Protein AF-A0A970XKD4-F1 (afdb_monomer)

Solvent-accessible surface area (backbone atoms only — not comparable to full-atom values): 13195 Å² total; per-residue (Å²): 104,34,39,46,62,56,49,46,56,51,36,74,65,27,40,67,89,55,36,53,95,79,58,52,64,40,76,76,46,68,66,52,78,43,74,58,72,19,36,31,28,33,55,54,63,34,49,61,38,38,51,48,28,57,78,70,57,25,41,31,35,39,22,32,49,43,78,64,60,64,88,78,91,68,91,52,68,88,39,58,48,48,38,13,50,49,55,23,58,80,64,64,28,23,37,32,20,55,34,54,13,34,48,64,23,79,81,22,46,32,33,49,40,37,42,69,69,61,27,46,54,40,93,91,36,56,41,33,28,35,40,88,64,69,39,32,46,48,59,48,48,54,47,44,24,62,72,51,73,36,86,75,44,47,72,42,46,57,55,76,41,75,31,42,32,36,20,43,35,58,30,82,38,26,43,65,68,52,54,49,48,25,54,74,73,63,31,49,30,37,36,25,5,74,61,41,70,68,48,55,50,48,27,54,75,73,56,42,33,36,36,36,42,49,43,64,53,47,47,63,52,46,50,58,52,52,49,51,55,41,49,74,67,67,50,67,59,72,41,67,55,84,63,57,66,73,87,76,83,83,132

Foldseek 3Di:
DFLLLLQVLVCVQQPPVQDDPLFDFFWPDADRRDDFDAEEEFADQFLQQLVVCVVLVGQEYEYQHPLCSDDDPDLDCVDRSSVSVVSNVVSNRTYGYDYSSQQRGFVGQCCQLCVLLQWHADRVASQKTFHPDKDFQQVSQVSLCVSLVFPPKDKAADRRQIFTMEGEGAACQQDPVSLVVCVVVPGQEYEYENHDPVSSVCCNVVRRMYIYTHRCSSRVCNLVSSVVSSVVVVNPHYHYDPPRDDPDDDD

Nearest PDB structures (foldseek):
  3lnl-assembly1_A  TM=9.003E-01  e=5.924E-26  Staphylococcus aureus subsp. aureus N315
  3lnl-assembly1_B  TM=9.033E-01  e=2.220E-24  Staphylococcus aureus subsp. aureus N315
  2gx8-assembly1_B  TM=8.780E-01  e=2.527E-24  Bacillus cereus ATCC 14579
  2fyw-assembly1_A  TM=8.962E-01  e=6.851E-23  Streptococcus pneumoniae TIGR4
  3wse-assembly1_A  TM=8.275E-01  e=6.962E-20  Methanocaldococcus jannaschii DSM 2661

pLDDT: mean 96.55, std 4.02, range [57.94, 98.88]

Mean predicted aligned error: 3.01 Å

Radius of gyration: 18.9 Å; Cα contacts (8 Å, |Δi|>4): 521; chains: 1; bounding box: 46×37×49 Å

Sequence (251 aa):
MKLSDLSKIIEDFAPISLSEDYDNCGFIYGDKNDEYNASLVTLDLTPSVALEAIEKKCNIIIEHHPSIFNSLKKFDLDDPAILAIKICIENNIAVYSAHTNIDKVKNGLNYTFMKKIGANPCENFFNLAVLPQPSNLKDLAGQIKKVLCDDSVFFVGNAKRNISKIYCVNGAGGNEENLRKSIIDGADVFISSEFKHHVLRFAKDSGYAIISTSHFCSESTFSTLLYDILSAGQIPNVLVSKTCVNPITKE

Structure (mmCIF, N/CA/C/O backbone):
data_AF-A0A970XKD4-F1
#
_entry.id   AF-A0A970XKD4-F1
#
loop_
_atom_site.group_PDB
_atom_site.id
_atom_site.type_symbol
_atom_site.label_atom_id
_atom_site.label_alt_id
_atom_site.label_comp_id
_atom_site.label_asym_id
_atom_site.label_entity_id
_atom_site.label_seq_id
_atom_site.pdbx_PDB_ins_code
_atom_site.Cartn_x
_atom_site.Cartn_y
_atom_site.Cartn_z
_atom_site.occupancy
_atom_site.B_iso_or_equiv
_atom_site.auth_seq_id
_atom_site.auth_comp_id
_atom_site.auth_asym_id
_atom_site.auth_atom_id
_atom_site.pdbx_PDB_model_num
ATOM 1 N N . MET A 1 1 ? -20.814 11.557 14.039 1.00 95.12 1 MET A N 1
ATOM 2 C CA . MET A 1 1 ? -20.921 10.583 12.928 1.00 95.12 1 MET A CA 1
ATOM 3 C C . MET A 1 1 ? -20.539 9.214 13.461 1.00 95.12 1 MET A C 1
ATOM 5 O O . MET A 1 1 ? -19.830 9.161 14.462 1.00 95.12 1 MET A O 1
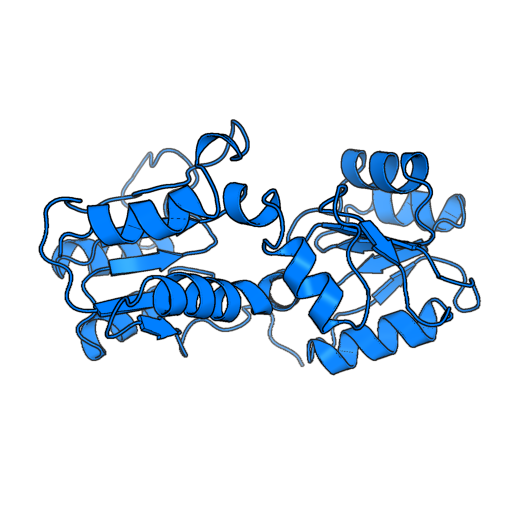ATOM 9 N N . LYS A 1 2 ? -21.016 8.138 12.844 1.00 98.06 2 LYS A N 1
ATOM 10 C CA . LYS A 1 2 ? -20.669 6.762 13.219 1.00 98.06 2 LYS A CA 1
ATOM 11 C C . LYS A 1 2 ? -19.387 6.307 12.528 1.00 98.06 2 LYS A C 1
ATOM 13 O O . LYS A 1 2 ? -19.031 6.852 11.483 1.00 98.06 2 LYS A O 1
ATOM 18 N N . LEU A 1 3 ? -18.740 5.265 13.047 1.00 98.50 3 LEU A N 1
ATOM 19 C CA . LEU A 1 3 ? -17.621 4.616 12.351 1.00 98.50 3 LEU A CA 1
ATOM 20 C C . LEU A 1 3 ? -18.024 4.113 10.950 1.00 98.50 3 LEU A C 1
ATOM 22 O O . LEU A 1 3 ? -17.233 4.210 10.016 1.00 98.50 3 LEU A O 1
ATOM 26 N N . SER A 1 4 ? -19.269 3.660 10.767 1.00 97.88 4 SER A N 1
ATOM 27 C CA . SER A 1 4 ? -19.806 3.273 9.453 1.00 97.88 4 SER A CA 1
ATOM 28 C C . SER A 1 4 ? -19.871 4.418 8.439 1.00 97.88 4 SER A C 1
ATOM 30 O O . SER A 1 4 ? -19.808 4.176 7.239 1.00 97.88 4 SER A O 1
ATOM 32 N N . ASP A 1 5 ? -20.025 5.663 8.897 1.00 97.81 5 ASP A N 1
ATOM 33 C CA . ASP A 1 5 ? -20.041 6.821 7.996 1.00 97.81 5 ASP A CA 1
ATOM 34 C C . ASP A 1 5 ? -18.627 7.092 7.454 1.00 97.81 5 ASP A C 1
ATOM 36 O O . ASP A 1 5 ? -18.467 7.471 6.296 1.00 97.81 5 ASP A O 1
ATOM 40 N N . LEU A 1 6 ? -17.599 6.846 8.278 1.00 97.88 6 LEU A N 1
ATOM 41 C CA . LEU A 1 6 ? -16.196 6.915 7.873 1.00 97.88 6 LEU A CA 1
ATOM 42 C C . LEU A 1 6 ? -15.849 5.788 6.898 1.00 97.88 6 LEU A C 1
ATOM 44 O O . LEU A 1 6 ? -15.265 6.063 5.851 1.00 97.88 6 LEU A O 1
ATOM 48 N N . SER A 1 7 ? -16.213 4.537 7.211 1.00 97.88 7 SER A N 1
ATOM 49 C CA . SER A 1 7 ? -15.885 3.404 6.333 1.00 97.88 7 SER A CA 1
ATOM 50 C C . SER A 1 7 ? -16.534 3.562 4.965 1.00 97.88 7 SER A C 1
ATOM 52 O O . SER A 1 7 ? -15.884 3.329 3.954 1.00 97.88 7 SER A O 1
ATOM 54 N N . LYS A 1 8 ? -17.762 4.091 4.914 1.00 98.19 8 LYS A N 1
ATOM 55 C CA . LYS A 1 8 ? -18.450 4.382 3.659 1.00 98.19 8 LYS A CA 1
ATOM 56 C C . LYS A 1 8 ? -17.657 5.315 2.741 1.00 98.19 8 LYS A C 1
ATOM 58 O O . LYS A 1 8 ? -17.639 5.079 1.544 1.00 98.19 8 LYS A O 1
ATOM 63 N N . ILE A 1 9 ? -16.971 6.331 3.265 1.00 98.31 9 ILE A N 1
ATOM 64 C CA . ILE A 1 9 ? -16.132 7.221 2.439 1.00 98.31 9 ILE A CA 1
ATOM 65 C C . ILE A 1 9 ? -14.965 6.447 1.815 1.00 98.31 9 ILE A C 1
ATOM 67 O O . ILE A 1 9 ? -14.629 6.663 0.651 1.00 98.31 9 ILE A O 1
ATOM 71 N N . ILE A 1 10 ? -14.365 5.528 2.576 1.00 98.38 10 ILE A N 1
ATOM 72 C CA . ILE A 1 10 ? -13.302 4.652 2.073 1.00 98.38 10 ILE A CA 1
ATOM 73 C C . ILE A 1 10 ? -13.869 3.701 1.015 1.00 98.38 10 ILE A C 1
ATOM 75 O O . ILE A 1 10 ? -13.265 3.548 -0.037 1.00 98.38 10 ILE A O 1
ATOM 79 N N . GLU A 1 11 ? -15.028 3.096 1.266 1.00 98.31 11 GLU A N 1
ATOM 80 C CA . GLU A 1 11 ? -15.682 2.129 0.377 1.00 98.31 11 GLU A CA 1
ATOM 81 C C . GLU A 1 11 ? -16.251 2.778 -0.899 1.00 98.31 11 GLU A C 1
ATOM 83 O O . GLU A 1 11 ? -16.241 2.153 -1.956 1.00 98.31 11 GLU A O 1
ATOM 88 N N . ASP A 1 12 ? -16.688 4.040 -0.840 1.00 98.06 12 ASP A N 1
ATOM 89 C CA . ASP A 1 12 ? -17.104 4.825 -2.009 1.00 98.06 12 ASP A CA 1
ATOM 90 C C . ASP A 1 12 ? -15.899 5.113 -2.927 1.00 98.06 12 ASP A C 1
ATOM 92 O O . ASP A 1 12 ? -16.038 5.155 -4.152 1.00 98.06 12 ASP A O 1
ATOM 96 N N . PHE A 1 13 ? -14.704 5.285 -2.345 1.00 97.50 13 PHE A N 1
ATOM 97 C CA . PHE A 1 13 ? -13.458 5.431 -3.096 1.00 97.50 13 PHE A CA 1
ATOM 98 C C . PHE A 1 13 ? -12.902 4.087 -3.581 1.00 97.50 13 PHE A C 1
ATOM 100 O O . PHE A 1 13 ? -12.541 3.979 -4.747 1.00 97.50 13 PHE A O 1
ATOM 107 N N . ALA A 1 14 ? -12.833 3.080 -2.707 1.00 97.19 14 ALA A N 1
ATOM 108 C CA . ALA A 1 14 ? -12.275 1.746 -2.927 1.00 97.19 14 ALA A CA 1
ATOM 109 C C . ALA A 1 14 ? -13.268 0.661 -2.459 1.00 97.19 14 ALA A C 1
ATOM 111 O O . ALA A 1 14 ? -13.142 0.144 -1.342 1.00 97.19 14 ALA A O 1
ATOM 112 N N . PRO A 1 15 ? -14.248 0.282 -3.301 1.00 97.56 15 PRO A N 1
ATOM 113 C CA . PRO A 1 15 ? -15.259 -0.705 -2.934 1.00 97.56 15 PRO A CA 1
ATOM 114 C C . PRO A 1 15 ? -14.654 -2.039 -2.494 1.00 97.56 15 PRO A C 1
ATOM 116 O O . PRO A 1 15 ? -13.747 -2.552 -3.147 1.00 97.56 15 PRO A O 1
ATOM 119 N N . ILE A 1 16 ? -15.214 -2.653 -1.445 1.00 97.19 16 ILE A N 1
ATOM 120 C CA . ILE A 1 16 ? -14.777 -3.974 -0.945 1.00 97.19 16 ILE A CA 1
ATOM 121 C C . ILE A 1 16 ? -14.877 -5.051 -2.037 1.00 97.19 16 ILE A C 1
ATOM 123 O O . ILE A 1 16 ? -14.089 -5.985 -2.068 1.00 97.19 16 ILE A O 1
ATOM 127 N N . SER A 1 17 ? -15.791 -4.902 -3.001 1.00 96.69 17 SER A N 1
ATOM 128 C CA . SER A 1 17 ? -15.906 -5.824 -4.140 1.00 96.69 17 SER A CA 1
ATOM 129 C C . SER A 1 17 ? -14.686 -5.836 -5.071 1.00 96.69 17 SER A C 1
ATOM 131 O O . SER A 1 17 ? -14.648 -6.645 -5.992 1.00 96.69 17 SER A O 1
ATOM 133 N N . LEU A 1 18 ? -13.738 -4.907 -4.904 1.00 95.81 18 LEU A N 1
ATOM 134 C CA . LEU A 1 18 ? -12.468 -4.906 -5.633 1.00 95.81 18 LEU A CA 1
ATOM 135 C C . LEU A 1 18 ? -11.392 -5.757 -4.952 1.00 95.81 18 LEU A C 1
ATOM 137 O O . LEU A 1 18 ? -10.381 -6.043 -5.595 1.00 95.81 18 LEU A O 1
ATOM 141 N N . SER A 1 19 ? -11.581 -6.150 -3.691 1.00 95.44 19 SER A N 1
ATOM 142 C CA . SER A 1 19 ? -10.628 -6.987 -2.964 1.00 95.44 19 SER A CA 1
ATOM 143 C C . SER A 1 19 ? -10.407 -8.333 -3.660 1.00 95.44 19 SER A C 1
ATOM 145 O O . SER A 1 19 ? -11.275 -8.833 -4.374 1.00 95.44 19 SER A O 1
ATOM 147 N N . GLU A 1 20 ? -9.226 -8.921 -3.483 1.00 93.38 20 GLU A N 1
ATOM 148 C CA . GLU A 1 20 ? -8.976 -10.313 -3.871 1.00 93.38 20 GLU A CA 1
ATOM 149 C C . GLU A 1 20 ? -9.816 -11.286 -3.032 1.00 93.38 20 GLU A C 1
ATOM 151 O O . GLU A 1 20 ? -10.082 -11.038 -1.859 1.00 93.38 20 GLU A O 1
ATOM 156 N N . ASP A 1 21 ? -10.169 -12.437 -3.608 1.00 92.06 21 ASP A N 1
ATOM 157 C CA . ASP A 1 21 ? -11.018 -13.446 -2.950 1.00 92.06 21 ASP A CA 1
ATOM 158 C C . ASP A 1 21 ? -10.415 -14.013 -1.651 1.00 92.06 21 ASP A C 1
ATOM 160 O O . ASP A 1 21 ? -11.132 -14.540 -0.802 1.00 92.06 21 ASP A O 1
ATOM 164 N N . TYR A 1 22 ? -9.088 -13.951 -1.511 1.00 91.00 22 TYR A N 1
ATOM 165 C CA . TYR A 1 22 ? -8.372 -14.415 -0.322 1.00 91.00 22 TYR A CA 1
ATOM 166 C C . TYR A 1 22 ? -8.244 -13.342 0.766 1.00 91.00 22 TYR A C 1
ATOM 168 O O . TYR A 1 22 ? -7.718 -13.635 1.838 1.00 91.00 22 TYR A O 1
ATOM 176 N N . ASP A 1 23 ? -8.616 -12.101 0.463 1.00 93.75 23 ASP A N 1
ATOM 177 C CA . ASP A 1 23 ? -8.314 -10.943 1.291 1.00 93.75 23 ASP A CA 1
ATOM 178 C C . ASP A 1 23 ? -9.365 -10.713 2.389 1.00 93.75 23 ASP A C 1
ATOM 180 O O . ASP A 1 23 ? -10.485 -11.219 2.323 1.00 93.75 23 ASP A O 1
ATOM 184 N N . ASN A 1 24 ? -9.011 -9.912 3.396 1.00 96.00 24 ASN A N 1
ATOM 185 C CA . ASN A 1 24 ? -9.883 -9.559 4.513 1.00 96.00 24 ASN A CA 1
ATOM 186 C C . ASN A 1 24 ? -9.999 -8.034 4.673 1.00 96.00 24 ASN A C 1
ATOM 188 O O . ASN A 1 24 ? -9.513 -7.458 5.641 1.00 96.00 24 ASN A O 1
ATOM 192 N N . CYS A 1 25 ? -10.618 -7.372 3.693 1.00 97.38 25 CYS A N 1
ATOM 193 C CA . CYS A 1 25 ? -10.884 -5.929 3.721 1.00 97.38 25 CYS A CA 1
ATOM 194 C C . CYS A 1 25 ? -12.169 -5.580 4.491 1.00 97.38 25 CYS A C 1
ATOM 196 O O . CYS A 1 25 ? -13.101 -6.379 4.578 1.00 97.38 25 CYS A O 1
ATOM 198 N N . GLY A 1 26 ? -12.267 -4.332 4.955 1.00 98.06 26 GLY A N 1
ATOM 199 C CA . GLY A 1 26 ? -13.424 -3.822 5.690 1.00 98.06 26 GLY A CA 1
ATOM 200 C C . GLY A 1 26 ? -13.182 -3.758 7.199 1.00 98.06 26 GLY A C 1
ATOM 201 O O . GLY A 1 26 ? -12.044 -3.714 7.659 1.00 98.06 26 GLY A O 1
ATOM 202 N N . PHE A 1 27 ? -14.253 -3.748 7.996 1.00 97.94 27 PHE A N 1
ATOM 203 C CA . PHE A 1 27 ? -14.125 -3.847 9.454 1.00 97.94 27 PHE A CA 1
ATOM 204 C C . PHE A 1 27 ? -13.587 -5.222 9.857 1.00 97.94 27 PHE A C 1
ATOM 206 O O . PHE A 1 27 ? -14.263 -6.231 9.659 1.00 97.94 27 PHE A O 1
ATOM 213 N N . ILE A 1 28 ? -12.414 -5.240 10.487 1.00 97.88 28 ILE A N 1
ATOM 214 C CA . ILE A 1 28 ? -11.815 -6.452 11.055 1.00 97.88 28 ILE A CA 1
ATOM 215 C C . ILE A 1 28 ? -12.467 -6.762 12.408 1.00 97.88 28 ILE A C 1
ATOM 217 O O . ILE A 1 28 ? -12.861 -7.898 12.671 1.00 97.88 28 ILE A O 1
ATOM 221 N N . TYR A 1 29 ? -12.617 -5.743 13.260 1.00 97.38 29 TYR A N 1
ATOM 222 C CA . TYR A 1 29 ? -13.351 -5.808 14.528 1.00 97.38 29 TYR A CA 1
ATOM 223 C C . TYR A 1 29 ? -13.735 -4.408 15.039 1.00 97.38 29 TYR A C 1
ATOM 225 O O . TYR A 1 29 ? -13.206 -3.391 14.589 1.00 97.38 29 TYR A O 1
ATOM 233 N N . GLY A 1 30 ? -14.654 -4.368 16.010 1.00 96.75 30 GLY A N 1
ATOM 234 C CA . GLY A 1 30 ? -15.258 -3.149 16.568 1.00 96.75 30 GLY A CA 1
ATOM 235 C C . GLY A 1 30 ? -16.739 -3.009 16.197 1.00 96.75 30 GLY A C 1
ATOM 236 O O . GLY A 1 30 ? -17.235 -3.732 15.330 1.00 96.75 30 GLY A O 1
ATOM 237 N N . ASP A 1 31 ? -17.463 -2.097 16.852 1.00 96.81 31 ASP A N 1
ATOM 238 C CA . ASP A 1 31 ? -18.856 -1.804 16.497 1.00 96.81 31 ASP A CA 1
ATOM 239 C C . ASP A 1 31 ? -18.918 -0.620 15.528 1.00 96.81 31 ASP A C 1
ATOM 241 O O . ASP A 1 31 ? -18.647 0.529 15.867 1.00 96.81 31 ASP A O 1
ATOM 245 N N . LYS A 1 32 ? -19.342 -0.889 14.292 1.00 97.06 32 LYS A N 1
ATOM 246 C CA . LYS A 1 32 ? -19.532 0.138 13.256 1.00 97.06 32 LYS A CA 1
ATOM 247 C C . LYS A 1 32 ? -20.522 1.245 13.653 1.00 97.06 32 LYS A C 1
ATOM 249 O O . LYS A 1 32 ? -20.556 2.288 13.000 1.00 97.06 32 LYS A O 1
ATOM 254 N N . ASN A 1 33 ? -21.363 1.012 14.663 1.00 98.00 33 ASN A N 1
ATOM 255 C CA . ASN A 1 33 ? -22.318 1.991 15.172 1.00 98.00 33 ASN A CA 1
ATOM 256 C C . ASN A 1 33 ? -21.739 2.951 16.209 1.00 98.00 33 ASN A C 1
ATOM 258 O O . ASN A 1 33 ? -22.433 3.921 16.527 1.00 98.00 33 ASN A O 1
ATOM 262 N N . ASP A 1 34 ? -20.527 2.701 16.706 1.00 98.12 34 ASP A N 1
ATOM 263 C CA . ASP A 1 34 ? -19.879 3.570 17.681 1.00 98.12 34 ASP A CA 1
ATOM 264 C C . ASP A 1 34 ? -19.685 4.983 17.123 1.00 98.12 34 ASP A C 1
ATOM 266 O O . ASP A 1 34 ? -19.515 5.201 15.914 1.00 98.12 34 ASP A O 1
ATOM 270 N N . GLU A 1 35 ? -19.722 5.968 18.019 1.00 98.38 35 GLU A N 1
ATOM 271 C CA . GLU A 1 35 ? -19.459 7.358 17.665 1.00 98.38 35 GLU A CA 1
ATOM 272 C C . GLU A 1 35 ? -17.983 7.542 17.313 1.00 98.38 35 GLU A C 1
ATOM 274 O O . GLU A 1 35 ? -17.091 7.238 18.100 1.00 98.38 35 GLU A O 1
ATOM 279 N N . TYR A 1 36 ? -17.709 8.073 16.125 1.00 98.44 36 TYR A N 1
ATOM 280 C CA . TYR A 1 36 ? -16.356 8.427 15.712 1.00 98.44 36 TYR A CA 1
ATOM 281 C C . TYR A 1 36 ? -15.807 9.598 16.542 1.00 98.44 36 TYR A C 1
ATOM 283 O O . TYR A 1 36 ? -16.484 10.617 16.694 1.00 98.44 36 TYR A O 1
ATOM 291 N N . ASN A 1 37 ? -14.551 9.489 16.986 1.00 96.94 37 ASN A N 1
ATOM 292 C CA . ASN A 1 37 ? -13.805 10.564 17.645 1.00 96.94 37 ASN A CA 1
ATOM 293 C C . ASN A 1 37 ? -12.554 10.974 16.847 1.00 96.94 37 ASN A C 1
ATOM 295 O O . ASN A 1 37 ? -12.386 12.144 16.489 1.00 96.94 37 ASN A O 1
ATOM 299 N N . ALA A 1 38 ? -11.668 10.011 16.584 1.00 98.50 38 ALA A N 1
ATOM 300 C CA . ALA A 1 38 ? -10.419 10.216 15.855 1.00 98.50 38 ALA A CA 1
ATOM 301 C C . ALA A 1 38 ? -9.925 8.896 15.246 1.00 98.50 38 ALA A C 1
ATOM 303 O O . ALA A 1 38 ? -10.132 7.825 15.823 1.00 98.50 38 ALA A O 1
ATOM 304 N N . SER A 1 39 ? -9.236 8.984 14.107 1.00 98.69 39 SER A N 1
ATOM 305 C CA . SER A 1 39 ? -8.660 7.836 13.397 1.00 98.69 39 SER A CA 1
ATOM 306 C C . SER A 1 39 ? -7.138 7.888 13.390 1.00 98.69 39 SER A C 1
ATOM 308 O O . SER A 1 39 ? -6.550 8.970 13.341 1.00 98.69 39 SER A O 1
ATOM 310 N N . LEU A 1 40 ? -6.503 6.717 13.414 1.00 98.81 40 LEU A N 1
ATOM 311 C CA . LEU A 1 40 ? -5.073 6.565 13.154 1.00 98.81 40 LEU A CA 1
ATOM 312 C C . LEU A 1 40 ? -4.869 5.705 11.902 1.00 98.81 40 LEU A C 1
ATOM 314 O O . LEU A 1 40 ? -5.275 4.549 11.871 1.00 98.81 40 LEU A O 1
ATOM 318 N N . VAL A 1 41 ? -4.238 6.266 10.876 1.00 98.69 41 VAL A N 1
ATOM 319 C CA . VAL A 1 41 ? -3.911 5.583 9.619 1.00 98.69 41 VAL A CA 1
ATOM 320 C C . VAL A 1 41 ? -2.512 4.974 9.709 1.00 98.69 41 VAL A C 1
ATOM 322 O O . VAL A 1 41 ? -1.566 5.655 10.119 1.00 98.69 41 VAL A O 1
ATOM 325 N N . THR A 1 42 ? -2.366 3.711 9.313 1.00 98.50 42 THR A N 1
ATOM 326 C CA . THR A 1 42 ? -1.111 2.946 9.393 1.00 98.50 42 THR A CA 1
ATOM 327 C C . THR A 1 42 ? -0.985 1.947 8.239 1.00 98.50 42 THR A C 1
ATOM 329 O O . THR A 1 42 ? -1.993 1.563 7.660 1.00 98.50 42 THR A O 1
ATOM 332 N N . LEU A 1 43 ? 0.230 1.493 7.915 1.00 98.12 43 LEU A N 1
ATOM 333 C CA . LEU A 1 43 ? 0.392 0.307 7.061 1.00 98.12 43 LEU A CA 1
ATOM 334 C C . LEU A 1 43 ? 0.088 -0.951 7.877 1.00 98.12 43 LEU A C 1
ATOM 336 O O . LEU A 1 43 ? -0.863 -1.669 7.582 1.00 98.12 43 LEU A O 1
ATOM 340 N N . ASP A 1 44 ? 0.845 -1.131 8.958 1.00 97.88 44 ASP A N 1
ATOM 341 C CA . ASP A 1 44 ? 0.773 -2.286 9.847 1.00 97.88 44 ASP A CA 1
ATOM 342 C C . ASP A 1 44 ? 0.210 -1.902 11.217 1.00 97.88 44 ASP A C 1
ATOM 344 O O . ASP A 1 44 ? 0.603 -0.882 11.800 1.00 97.88 44 ASP A O 1
ATOM 348 N N . LEU A 1 45 ? -0.649 -2.750 11.782 1.00 98.31 45 LEU A N 1
ATOM 349 C CA . LEU A 1 45 ? -1.008 -2.689 13.195 1.00 98.31 45 LEU A CA 1
ATOM 350 C C . LEU A 1 45 ? 0.012 -3.461 14.038 1.00 98.31 45 LEU A C 1
ATOM 352 O O . LEU A 1 45 ? 0.071 -4.688 14.032 1.00 98.31 45 LEU A O 1
ATOM 356 N N . THR A 1 46 ? 0.796 -2.722 14.818 1.00 98.31 46 THR A N 1
ATOM 357 C CA . THR A 1 46 ? 1.749 -3.266 15.794 1.00 98.31 46 THR A CA 1
ATOM 358 C C . THR A 1 46 ? 1.366 -2.833 17.213 1.00 98.31 46 THR A C 1
ATOM 360 O O . THR A 1 46 ? 0.582 -1.891 17.374 1.00 98.31 46 THR A O 1
ATOM 363 N N . PRO A 1 47 ? 1.938 -3.438 18.275 1.00 98.50 47 PRO A N 1
ATOM 364 C CA . PRO A 1 47 ? 1.690 -2.982 19.642 1.00 98.50 47 PRO A CA 1
ATOM 365 C C . PRO A 1 47 ? 2.011 -1.496 19.849 1.00 98.50 47 PRO A C 1
ATOM 367 O O . PRO A 1 47 ? 1.277 -0.797 20.541 1.00 98.50 47 PRO A O 1
ATOM 370 N N . SER A 1 48 ? 3.068 -0.981 19.213 1.00 98.62 48 SER A N 1
ATOM 371 C CA . SER A 1 48 ? 3.423 0.441 19.283 1.00 98.62 48 SER A CA 1
ATOM 372 C C . SER A 1 48 ? 2.379 1.337 18.614 1.00 98.62 48 SER A C 1
ATOM 374 O O . SER A 1 48 ? 2.045 2.379 19.172 1.00 98.62 48 SER A O 1
ATOM 376 N N . VAL A 1 49 ? 1.810 0.904 17.485 1.00 98.75 49 VAL A N 1
ATOM 377 C CA . VAL A 1 49 ? 0.727 1.625 16.793 1.00 98.75 49 VAL A CA 1
ATOM 378 C C . VAL A 1 49 ? -0.559 1.613 17.622 1.00 98.75 49 VAL A C 1
ATOM 380 O O . VAL A 1 49 ? -1.223 2.641 17.748 1.00 98.75 49 VAL A O 1
ATOM 383 N N . ALA A 1 50 ? -0.888 0.484 18.254 1.00 98.81 50 ALA A N 1
ATOM 384 C CA . ALA A 1 50 ? -2.037 0.389 19.151 1.00 98.81 50 ALA A CA 1
ATOM 385 C C . ALA A 1 50 ? -1.892 1.331 20.365 1.00 98.81 50 ALA A C 1
ATOM 387 O O . ALA A 1 50 ? -2.832 2.042 20.721 1.00 98.81 50 ALA A O 1
ATOM 388 N N . LEU A 1 51 ? -0.699 1.397 20.968 1.00 98.81 51 LEU A N 1
ATOM 389 C CA . LEU A 1 51 ? -0.397 2.333 22.058 1.00 98.81 51 LEU A CA 1
ATOM 390 C C . LEU A 1 51 ? -0.434 3.800 21.598 1.00 98.81 51 LEU A C 1
ATOM 392 O O . LEU A 1 51 ? -0.943 4.653 22.325 1.00 98.81 51 LEU A O 1
ATOM 396 N N . GLU A 1 52 ? 0.051 4.096 20.390 1.00 98.81 52 GLU A N 1
ATOM 397 C CA . GLU A 1 52 ? -0.050 5.428 19.784 1.00 98.81 52 GLU A CA 1
ATOM 398 C C . GLU A 1 52 ? -1.517 5.851 19.618 1.00 98.81 52 GLU A C 1
ATOM 400 O O . GLU A 1 52 ? -1.873 6.977 19.969 1.00 98.81 52 GLU A O 1
ATOM 405 N N . ALA A 1 53 ? -2.392 4.953 19.156 1.00 98.81 53 ALA A N 1
ATOM 406 C CA . ALA A 1 53 ? -3.820 5.236 19.020 1.00 98.81 53 ALA A CA 1
ATOM 407 C C . ALA A 1 53 ? -4.465 5.604 20.368 1.00 98.81 53 ALA A C 1
ATOM 409 O O . ALA A 1 53 ? -5.220 6.576 20.436 1.00 98.81 53 ALA A O 1
ATOM 410 N N . ILE A 1 54 ? -4.107 4.905 21.453 1.00 98.75 54 ILE A N 1
ATOM 411 C CA . ILE A 1 54 ? -4.560 5.233 22.816 1.00 98.75 54 ILE A CA 1
ATOM 412 C C . ILE A 1 54 ? -4.071 6.625 23.228 1.00 98.75 54 ILE A C 1
ATOM 414 O O . ILE A 1 54 ? -4.869 7.456 23.668 1.00 98.75 54 ILE A O 1
ATOM 418 N N . GLU A 1 55 ? -2.775 6.909 23.060 1.00 98.69 55 GLU A N 1
ATOM 419 C CA . GLU A 1 55 ? -2.180 8.206 23.411 1.00 98.69 55 GLU A CA 1
ATOM 420 C C . GLU A 1 55 ? -2.880 9.362 22.679 1.00 98.69 55 GLU A C 1
ATOM 422 O O . GLU A 1 55 ? -3.147 10.420 23.257 1.00 98.69 55 GLU A O 1
ATOM 427 N N . LYS A 1 56 ? -3.216 9.148 21.403 1.00 98.50 56 LYS A N 1
ATOM 428 C CA . LYS A 1 56 ? -3.901 10.128 20.554 1.00 98.50 56 LYS A CA 1
ATOM 429 C C . LYS A 1 56 ? -5.422 10.121 20.687 1.00 98.50 56 LYS A C 1
ATOM 431 O O . LYS A 1 56 ? -6.074 10.952 20.057 1.00 98.50 56 LYS A O 1
ATOM 436 N N . LYS A 1 57 ? -5.982 9.261 21.543 1.00 98.31 57 LYS A N 1
ATOM 437 C CA . LYS A 1 57 ? -7.429 9.106 21.764 1.00 98.31 57 LYS A CA 1
ATOM 438 C C . LYS A 1 57 ? -8.191 8.732 20.485 1.00 98.31 57 LYS A C 1
ATOM 440 O O . LYS A 1 57 ? -9.349 9.116 20.316 1.00 98.31 57 LYS A O 1
ATOM 445 N N . CYS A 1 58 ? -7.545 8.001 19.582 1.00 98.69 58 CYS A N 1
ATOM 446 C CA . CYS A 1 58 ? -8.192 7.415 18.416 1.00 98.69 58 CYS A CA 1
ATOM 447 C C . CYS A 1 58 ? -9.072 6.248 18.855 1.00 98.69 58 CYS A C 1
ATOM 449 O O . CYS A 1 58 ? -8.666 5.441 19.686 1.00 98.69 58 CYS A O 1
ATOM 451 N N . ASN A 1 59 ? -10.264 6.149 18.276 1.00 98.56 59 ASN A N 1
ATOM 452 C CA . ASN A 1 59 ? -11.178 5.030 18.506 1.00 98.56 59 ASN A CA 1
ATOM 453 C C . ASN A 1 59 ? -11.369 4.154 17.261 1.00 98.56 59 ASN A C 1
ATOM 455 O O . ASN A 1 59 ? -12.165 3.220 17.272 1.00 98.56 59 ASN A O 1
ATOM 459 N N . ILE A 1 60 ? -10.610 4.430 16.2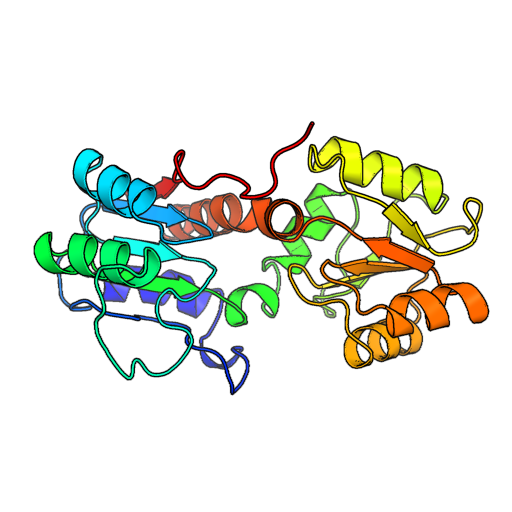00 1.00 98.88 60 ILE A N 1
ATOM 460 C CA . ILE A 1 60 ? -10.471 3.547 15.048 1.00 98.88 60 ILE A CA 1
ATOM 461 C C . ILE A 1 60 ? -9.042 3.616 14.495 1.00 98.88 60 ILE A C 1
ATOM 463 O O . ILE A 1 60 ? -8.445 4.693 14.421 1.00 98.88 60 ILE A O 1
ATOM 467 N N . ILE A 1 61 ? -8.499 2.469 14.099 1.00 98.88 61 ILE A N 1
ATOM 468 C CA . ILE A 1 61 ? -7.279 2.360 13.296 1.00 98.88 61 ILE A CA 1
ATOM 469 C C . ILE A 1 61 ? -7.672 1.916 11.887 1.00 98.88 61 ILE A C 1
ATOM 471 O O . ILE A 1 61 ? -8.523 1.042 11.718 1.00 98.88 61 ILE A O 1
ATOM 475 N N . ILE A 1 62 ? -7.062 2.543 10.884 1.00 98.81 62 ILE A N 1
ATOM 476 C CA . ILE A 1 62 ? -7.239 2.220 9.469 1.00 98.81 62 ILE A CA 1
ATOM 477 C C . ILE A 1 62 ? -5.901 1.686 8.967 1.00 98.81 62 ILE A C 1
ATOM 479 O O . ILE A 1 62 ? -4.946 2.453 8.823 1.00 98.81 62 ILE A O 1
ATOM 483 N N . GLU A 1 63 ? -5.828 0.377 8.760 1.00 98.62 63 GLU A N 1
ATOM 484 C CA . GLU A 1 63 ? -4.614 -0.332 8.354 1.00 98.62 63 GLU A CA 1
ATOM 485 C C . GLU A 1 63 ? -4.629 -0.686 6.864 1.00 98.62 63 GLU A C 1
ATOM 487 O O . GLU A 1 63 ? -5.696 -0.873 6.271 1.00 98.62 63 GLU A O 1
ATOM 492 N N . HIS A 1 64 ? -3.446 -0.788 6.259 1.00 98.50 64 HIS A N 1
ATOM 493 C CA . HIS A 1 64 ? -3.318 -1.358 4.921 1.00 98.50 64 HIS A CA 1
ATOM 494 C C . HIS A 1 64 ? -3.305 -2.881 4.992 1.00 98.50 64 HIS A C 1
ATOM 496 O O . HIS A 1 64 ? -4.074 -3.529 4.296 1.00 98.50 64 HIS A O 1
ATOM 502 N N . HIS A 1 65 ? -2.492 -3.450 5.882 1.00 97.69 65 HIS A N 1
ATOM 503 C CA . HIS A 1 65 ? -2.355 -4.893 6.041 1.00 97.69 65 HIS A CA 1
ATOM 504 C C . HIS A 1 65 ? -3.339 -5.420 7.087 1.00 97.69 65 HIS A C 1
ATOM 506 O O . HIS A 1 65 ? -3.255 -4.997 8.241 1.00 97.69 65 HIS A O 1
ATOM 512 N N . PRO A 1 66 ? -4.249 -6.350 6.735 1.00 97.38 66 PRO A N 1
ATOM 513 C CA . PRO A 1 66 ? -5.192 -6.910 7.694 1.00 97.38 66 PRO A CA 1
ATOM 514 C C . PRO A 1 66 ? -4.472 -7.606 8.860 1.00 97.38 66 PRO A C 1
ATOM 516 O O . PRO A 1 66 ? -3.835 -8.648 8.694 1.00 97.38 66 PRO A O 1
ATOM 519 N N . SER A 1 67 ? -4.638 -7.070 10.066 1.00 95.88 67 SER A N 1
ATOM 520 C CA . SER A 1 67 ? -4.144 -7.620 11.336 1.00 95.88 67 SER A CA 1
ATOM 521 C C . SER A 1 67 ? -4.686 -9.022 11.624 1.00 95.88 67 SER A C 1
ATOM 523 O O . SER A 1 67 ? -4.021 -9.841 12.259 1.00 95.88 67 SER A O 1
ATOM 525 N N . ILE A 1 68 ? -5.875 -9.331 11.101 1.00 96.19 68 ILE A N 1
ATOM 526 C CA . ILE A 1 68 ? -6.408 -10.689 10.996 1.00 96.19 68 ILE A CA 1
ATOM 527 C C . ILE A 1 68 ? -6.493 -11.048 9.512 1.00 96.19 68 ILE A C 1
ATOM 529 O O . ILE A 1 68 ? -7.536 -10.887 8.891 1.00 96.19 68 ILE A O 1
ATOM 533 N N . PHE A 1 69 ? -5.400 -11.534 8.928 1.00 93.00 69 PHE A N 1
ATOM 534 C CA . PHE A 1 69 ? -5.392 -11.966 7.524 1.00 93.00 69 PHE A CA 1
ATOM 535 C C . PHE A 1 69 ? -5.944 -13.389 7.336 1.00 93.00 69 PHE A C 1
ATOM 537 O O . PHE A 1 69 ? -6.706 -13.663 6.418 1.00 93.00 69 PHE A O 1
ATOM 544 N N . ASN A 1 70 ? -5.595 -14.305 8.245 1.00 91.56 70 ASN A N 1
ATOM 545 C CA . ASN A 1 70 ? -6.076 -15.688 8.251 1.00 91.56 70 ASN A CA 1
ATOM 546 C C . ASN A 1 70 ? -6.943 -15.960 9.483 1.00 91.56 70 ASN A C 1
ATOM 548 O O . ASN A 1 70 ? -6.804 -15.304 10.516 1.00 91.56 70 ASN A O 1
ATOM 552 N N . SER A 1 71 ? -7.784 -16.997 9.420 1.00 92.12 71 SER A N 1
ATOM 553 C CA . SER A 1 71 ? -8.564 -17.437 10.581 1.00 92.12 71 SER A CA 1
ATOM 554 C C . SER A 1 71 ? -7.662 -17.776 11.776 1.00 92.12 71 SER A C 1
ATOM 556 O O . SER A 1 71 ? -6.784 -18.641 11.690 1.00 92.12 71 SER A O 1
ATOM 558 N N . LEU A 1 72 ? -7.922 -17.135 12.916 1.00 91.75 72 LEU A N 1
ATOM 559 C CA . LEU A 1 72 ? -7.188 -17.368 14.157 1.00 91.75 72 LEU A CA 1
ATOM 560 C C . LEU A 1 72 ? -7.577 -18.717 14.769 1.00 91.75 72 LEU A C 1
ATOM 562 O O . LEU A 1 72 ? -8.735 -18.956 15.107 1.00 91.75 72 LEU A O 1
ATOM 566 N N . LYS A 1 73 ? -6.595 -19.604 14.953 1.00 94.44 73 LYS A N 1
ATOM 567 C CA . LYS A 1 73 ? -6.797 -20.885 15.660 1.00 94.44 73 LYS A CA 1
ATOM 568 C C . LYS A 1 73 ? -6.643 -20.752 17.175 1.00 94.44 73 LYS A C 1
ATOM 570 O O . LYS A 1 73 ? -7.188 -21.563 17.919 1.00 94.44 73 LYS A O 1
ATOM 575 N N . LYS A 1 74 ? -5.850 -19.776 17.618 1.00 94.38 74 LYS A N 1
ATOM 576 C CA . LYS A 1 74 ? -5.550 -19.456 19.016 1.0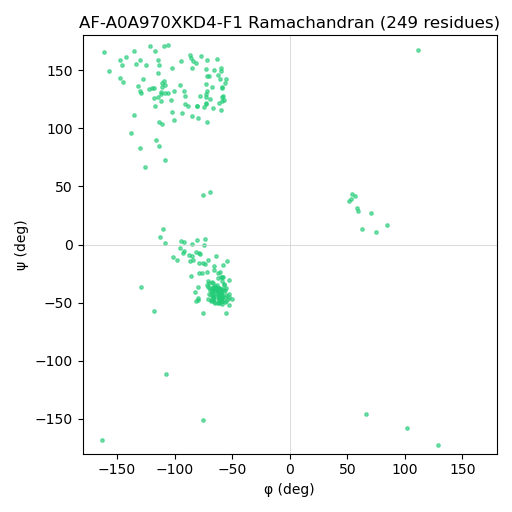0 94.38 74 LYS A CA 1
ATOM 577 C C . LYS A 1 74 ? -5.374 -17.946 19.144 1.00 94.38 74 LYS A C 1
ATOM 579 O O . LYS A 1 74 ? -5.002 -17.296 18.173 1.00 94.38 74 LYS A O 1
ATOM 584 N N . PHE A 1 75 ? -5.612 -17.428 20.343 1.00 94.62 75 PHE A N 1
ATOM 585 C CA . PHE A 1 75 ? -5.351 -16.037 20.700 1.00 94.62 75 PHE A CA 1
ATOM 586 C C . PHE A 1 75 ? -4.136 -15.999 21.639 1.00 94.62 75 PHE A C 1
ATOM 588 O O . PHE A 1 75 ? -4.275 -15.895 22.855 1.00 94.62 75 PHE A O 1
ATOM 595 N N . ASP A 1 76 ? -2.957 -16.242 21.063 1.00 95.56 76 ASP A N 1
ATOM 596 C CA . ASP A 1 76 ? -1.686 -16.365 21.783 1.00 95.56 76 ASP A CA 1
ATOM 597 C C . ASP A 1 76 ? -1.022 -14.991 21.934 1.00 95.56 76 ASP A C 1
ATOM 599 O O . ASP A 1 76 ? -0.728 -14.341 20.937 1.00 95.56 76 ASP A O 1
ATOM 603 N N . LEU A 1 77 ? -0.814 -14.534 23.171 1.00 96.00 77 LEU A N 1
ATOM 604 C CA . LEU A 1 77 ? -0.303 -13.185 23.443 1.00 96.00 77 LEU A CA 1
ATOM 605 C C . LEU A 1 77 ? 1.211 -13.052 23.245 1.00 96.00 77 LEU A C 1
ATOM 607 O O . LEU A 1 77 ? 1.716 -11.930 23.288 1.00 96.00 77 LEU A O 1
ATOM 611 N N . ASP A 1 78 ? 1.914 -14.162 23.006 1.00 96.50 78 ASP A N 1
ATOM 612 C CA . ASP A 1 78 ? 3.316 -14.139 22.583 1.00 96.50 78 ASP A CA 1
ATOM 613 C C . ASP A 1 78 ? 3.460 -13.694 21.111 1.00 96.50 78 ASP A C 1
ATOM 615 O O . ASP A 1 78 ? 4.541 -13.276 20.694 1.00 96.50 78 ASP A O 1
ATOM 619 N N . ASP A 1 79 ? 2.374 -13.732 20.326 1.00 96.06 79 ASP A N 1
ATOM 620 C CA . ASP A 1 79 ? 2.317 -13.167 18.977 1.00 96.06 79 ASP A CA 1
ATOM 621 C C . ASP A 1 79 ? 2.082 -11.638 19.041 1.00 96.06 79 ASP A C 1
ATOM 623 O O . ASP A 1 79 ? 1.039 -11.189 19.538 1.00 96.06 79 ASP A O 1
ATOM 627 N N . PRO A 1 80 ? 3.004 -10.804 18.516 1.00 95.69 80 PRO A N 1
ATOM 628 C CA . PRO A 1 80 ? 2.866 -9.349 18.544 1.00 95.69 80 PRO A CA 1
ATOM 629 C C . PRO A 1 80 ? 1.613 -8.809 17.843 1.00 95.69 80 PRO A C 1
ATOM 631 O O . PRO A 1 80 ? 1.084 -7.782 18.274 1.00 95.69 80 PRO A O 1
ATOM 634 N N . ALA A 1 81 ? 1.126 -9.471 16.788 1.00 94.62 81 ALA A N 1
ATOM 635 C CA . ALA A 1 81 ? -0.091 -9.053 16.096 1.00 94.62 81 ALA A CA 1
ATOM 636 C C . ALA A 1 81 ? -1.317 -9.271 16.992 1.00 94.62 81 ALA A C 1
ATOM 638 O O . ALA A 1 81 ? -2.149 -8.377 17.156 1.00 94.62 81 ALA A O 1
ATOM 639 N N . ILE A 1 82 ? -1.384 -10.421 17.668 1.00 97.12 82 ILE A N 1
ATOM 640 C CA . ILE A 1 82 ? -2.451 -10.724 18.631 1.00 97.12 82 ILE A CA 1
ATOM 641 C C . ILE A 1 82 ? -2.384 -9.789 19.843 1.00 97.12 82 ILE A C 1
ATOM 643 O O . ILE A 1 82 ? -3.420 -9.313 20.313 1.00 97.12 82 ILE A O 1
ATOM 647 N N . LEU A 1 83 ? -1.181 -9.473 20.332 1.00 98.19 83 LEU A N 1
ATOM 648 C CA . LEU A 1 83 ? -0.998 -8.491 21.398 1.00 98.19 83 LEU A CA 1
ATOM 649 C C . LEU A 1 83 ? -1.529 -7.106 20.992 1.00 98.19 83 LEU A C 1
ATOM 651 O O . LEU A 1 83 ? -2.213 -6.464 21.789 1.00 98.19 83 LEU A O 1
ATOM 655 N N . ALA A 1 84 ? -1.268 -6.656 19.761 1.00 98.38 84 ALA A N 1
ATOM 656 C CA . ALA A 1 84 ? -1.808 -5.398 19.245 1.00 98.38 84 ALA A CA 1
ATOM 657 C C . ALA A 1 84 ? -3.346 -5.418 19.191 1.00 98.38 84 ALA A C 1
ATOM 659 O O . ALA A 1 84 ? -3.990 -4.491 19.687 1.00 98.38 84 ALA A O 1
ATOM 660 N N . ILE A 1 85 ? -3.933 -6.512 18.692 1.00 98.19 85 ILE A N 1
ATOM 661 C CA . ILE A 1 85 ? -5.390 -6.709 18.651 1.00 98.19 85 ILE A CA 1
ATOM 662 C C . ILE A 1 85 ? -5.991 -6.640 20.059 1.00 98.19 85 ILE A C 1
ATOM 664 O O . ILE A 1 85 ? -6.976 -5.933 20.280 1.00 98.19 85 ILE A O 1
ATOM 668 N N . LYS A 1 86 ? -5.379 -7.322 21.037 1.00 98.19 86 LYS A N 1
ATOM 669 C CA . LYS A 1 86 ? -5.800 -7.268 22.445 1.00 98.19 86 LYS A CA 1
ATOM 670 C C . LYS A 1 86 ? -5.830 -5.830 22.966 1.00 98.19 86 LYS A C 1
ATOM 672 O O . LYS A 1 86 ? -6.821 -5.436 23.578 1.00 98.19 86 LYS A O 1
ATOM 677 N N . ILE A 1 87 ? -4.761 -5.064 22.729 1.00 98.69 87 ILE A N 1
ATOM 678 C CA . ILE A 1 87 ? -4.656 -3.665 23.167 1.00 98.69 87 ILE A CA 1
ATOM 679 C C . ILE A 1 87 ? -5.802 -2.839 22.572 1.00 98.69 87 ILE A C 1
ATOM 681 O O . ILE A 1 87 ? -6.455 -2.100 23.307 1.00 98.69 87 ILE A O 1
ATOM 685 N N . CYS A 1 88 ? -6.095 -2.991 21.277 1.00 98.69 88 CYS A N 1
ATOM 686 C CA . CYS A 1 88 ? -7.204 -2.288 20.634 1.00 98.69 88 CYS A CA 1
ATOM 687 C C . CYS A 1 88 ? -8.563 -2.652 21.249 1.00 98.69 88 CYS A C 1
ATOM 689 O O . CYS A 1 88 ? -9.326 -1.755 21.608 1.00 98.69 88 CYS A O 1
ATOM 691 N N . ILE A 1 89 ? -8.850 -3.948 21.420 1.00 98.06 89 ILE A N 1
ATOM 692 C CA . ILE A 1 89 ? -10.131 -4.429 21.962 1.00 98.06 89 ILE A CA 1
ATOM 693 C C . ILE A 1 89 ? -10.357 -3.912 23.387 1.00 98.06 89 ILE A C 1
ATOM 695 O O . ILE A 1 89 ? -11.423 -3.378 23.682 1.00 98.06 89 ILE A O 1
ATOM 699 N N . GLU A 1 90 ? -9.358 -4.012 24.268 1.00 98.38 90 GLU A N 1
ATOM 700 C CA . GLU A 1 90 ? -9.480 -3.560 25.664 1.00 98.38 90 GLU A CA 1
ATOM 701 C C . GLU A 1 90 ? -9.655 -2.042 25.808 1.00 98.38 90 GLU A C 1
ATOM 703 O O . GLU A 1 90 ? -10.108 -1.573 26.851 1.00 98.38 90 GLU A O 1
ATOM 708 N N . ASN A 1 91 ? -9.316 -1.277 24.768 1.00 98.50 91 ASN A N 1
ATOM 709 C CA . ASN A 1 91 ? -9.414 0.181 24.753 1.00 98.50 91 ASN A CA 1
ATOM 710 C C . ASN A 1 91 ? -10.523 0.698 23.821 1.00 98.50 91 ASN A C 1
ATOM 712 O O . ASN A 1 91 ? -10.574 1.897 23.555 1.00 98.50 91 ASN A O 1
ATOM 716 N N . ASN A 1 92 ? -11.428 -0.176 23.360 1.00 98.00 92 ASN A N 1
ATOM 717 C CA . ASN A 1 92 ? -12.537 0.163 22.459 1.00 98.00 92 ASN A CA 1
ATOM 718 C C . ASN A 1 92 ? -12.075 0.880 21.175 1.00 98.00 92 ASN A C 1
ATOM 720 O O . ASN A 1 92 ? -12.668 1.869 20.744 1.00 98.00 92 ASN A O 1
ATOM 724 N N . ILE A 1 93 ? -10.987 0.391 20.579 1.00 98.81 93 ILE A N 1
ATOM 725 C CA . ILE A 1 93 ? -10.457 0.880 19.306 1.00 98.81 93 ILE A CA 1
ATOM 726 C C . ILE A 1 93 ? -10.854 -0.117 18.217 1.00 98.81 93 ILE A C 1
ATOM 728 O O . ILE A 1 93 ? -10.396 -1.261 18.218 1.00 98.81 93 ILE A O 1
ATOM 732 N N . ALA A 1 94 ? -11.704 0.315 17.288 1.00 98.81 94 ALA A N 1
ATOM 733 C CA . ALA A 1 94 ? -12.066 -0.478 16.119 1.00 98.81 94 ALA A CA 1
ATOM 734 C C . ALA A 1 94 ? -10.900 -0.571 15.122 1.00 98.81 94 ALA A C 1
ATOM 736 O O . ALA A 1 94 ? -10.023 0.295 15.100 1.00 98.81 94 ALA A O 1
ATOM 737 N N . VAL A 1 95 ? -10.913 -1.585 14.258 1.00 98.81 95 VAL A N 1
ATOM 738 C CA . VAL A 1 95 ? -9.939 -1.721 13.168 1.00 98.81 95 VAL A CA 1
ATOM 739 C C . VAL A 1 95 ? -10.646 -1.960 11.847 1.00 98.81 95 VAL A C 1
ATOM 741 O O . VAL A 1 95 ? -11.516 -2.826 11.731 1.00 98.81 95 VAL A O 1
ATOM 744 N N . TYR A 1 96 ? -10.254 -1.171 10.853 1.00 98.81 96 TYR A N 1
ATOM 745 C CA . TYR A 1 96 ? -10.700 -1.272 9.473 1.00 98.81 96 TYR A CA 1
ATOM 746 C C . TYR A 1 96 ? -9.487 -1.473 8.564 1.00 98.81 96 TYR A C 1
ATOM 748 O O . TYR A 1 96 ? -8.513 -0.733 8.683 1.00 98.81 96 TYR A O 1
ATOM 756 N N . SER A 1 97 ? -9.560 -2.418 7.628 1.00 98.56 97 SER A N 1
ATOM 757 C CA . SER A 1 97 ? -8.509 -2.655 6.642 1.00 98.56 97 SER A CA 1
ATOM 758 C C . SER A 1 97 ? -8.915 -2.199 5.239 1.00 98.56 97 SER A C 1
ATOM 760 O O . SER A 1 97 ? -9.988 -2.547 4.734 1.00 98.56 97 SER A O 1
ATOM 762 N N . ALA A 1 98 ? -8.033 -1.426 4.606 1.00 98.31 98 ALA A N 1
ATOM 763 C CA . ALA A 1 98 ? -8.070 -1.083 3.188 1.00 98.31 98 ALA A CA 1
ATOM 764 C C . ALA A 1 98 ? -6.824 -1.668 2.507 1.00 98.31 98 ALA A C 1
ATOM 766 O O . ALA A 1 98 ? -5.783 -1.016 2.449 1.00 98.31 98 ALA A O 1
ATOM 767 N N . HIS A 1 99 ? -6.939 -2.897 2.011 1.00 98.12 99 HIS A N 1
ATOM 768 C CA . HIS A 1 99 ? -5.831 -3.675 1.463 1.00 98.12 99 HIS A CA 1
ATOM 769 C C . HIS A 1 99 ? -5.937 -3.763 -0.067 1.00 98.12 99 HIS A C 1
ATOM 771 O O . HIS A 1 99 ? -5.855 -2.747 -0.756 1.00 98.12 99 HIS A O 1
ATOM 777 N N . THR A 1 100 ? -6.216 -4.936 -0.637 1.00 97.00 100 THR A N 1
ATOM 778 C CA . THR A 1 100 ? -6.169 -5.105 -2.099 1.00 97.00 100 THR A CA 1
ATOM 779 C C . THR A 1 100 ? -7.224 -4.289 -2.858 1.00 97.00 100 THR A C 1
ATOM 781 O O . THR A 1 100 ? -7.034 -3.976 -4.037 1.00 97.00 100 THR A O 1
ATOM 784 N N . ASN A 1 101 ? -8.321 -3.878 -2.207 1.00 97.38 101 ASN A N 1
ATOM 785 C CA . ASN A 1 101 ? -9.294 -2.959 -2.806 1.00 97.38 101 ASN A CA 1
ATOM 786 C C . ASN A 1 101 ? -8.676 -1.593 -3.131 1.00 97.38 101 ASN A C 1
ATOM 788 O O . ASN A 1 101 ? -8.972 -1.037 -4.192 1.00 97.38 101 ASN A O 1
ATOM 792 N N . ILE A 1 102 ? -7.813 -1.052 -2.261 1.00 96.88 102 ILE A N 1
ATOM 793 C CA . ILE A 1 102 ? -7.177 0.244 -2.517 1.00 96.88 102 ILE A CA 1
ATOM 794 C C . ILE A 1 102 ? -6.043 0.144 -3.542 1.00 96.88 102 ILE A C 1
ATOM 796 O O . ILE A 1 102 ? -5.761 1.115 -4.247 1.00 96.88 102 ILE A O 1
ATOM 800 N N . ASP A 1 103 ? -5.442 -1.034 -3.695 1.00 95.50 103 ASP A N 1
ATOM 801 C CA . ASP A 1 103 ? -4.429 -1.286 -4.725 1.00 95.50 103 ASP A CA 1
ATOM 802 C C . ASP A 1 103 ? -5.034 -1.324 -6.129 1.00 95.50 103 ASP A C 1
ATOM 804 O O . ASP A 1 103 ? -4.428 -0.861 -7.102 1.00 95.50 103 ASP A O 1
ATOM 808 N N . LYS A 1 104 ? -6.251 -1.865 -6.236 1.00 92.69 104 LYS A N 1
ATOM 809 C CA . LYS A 1 104 ? -6.941 -2.123 -7.507 1.00 92.69 104 LYS A CA 1
ATOM 810 C C . LYS A 1 104 ? -7.862 -1.003 -7.970 1.00 92.69 104 LYS A C 1
ATOM 812 O O . LYS A 1 104 ? -8.390 -1.074 -9.083 1.00 92.69 104 LYS A O 1
ATOM 817 N N . VAL A 1 105 ? -8.088 0.022 -7.151 1.00 93.94 105 VAL A N 1
ATOM 818 C CA . VAL A 1 105 ? -8.996 1.105 -7.523 1.00 93.94 105 VAL A CA 1
ATOM 819 C C . VAL A 1 105 ? -8.320 2.186 -8.363 1.00 93.94 105 VAL A C 1
ATOM 821 O O . VAL A 1 105 ? -7.118 2.452 -8.270 1.00 93.94 105 VAL A O 1
ATOM 824 N N . LYS A 1 106 ? -9.117 2.861 -9.197 1.00 91.69 106 LYS A N 1
ATOM 825 C CA . LYS A 1 106 ? -8.662 4.038 -9.935 1.00 91.69 106 LYS A CA 1
ATOM 826 C C . LYS A 1 106 ? -8.196 5.106 -8.947 1.00 91.69 106 LYS A C 1
ATOM 828 O O . LYS A 1 106 ? -8.889 5.411 -7.987 1.00 91.69 106 LYS A O 1
ATOM 833 N N . ASN A 1 107 ? -7.046 5.713 -9.230 1.00 93.62 107 ASN A N 1
ATOM 834 C CA . ASN A 1 107 ? -6.394 6.687 -8.353 1.00 93.62 107 ASN A CA 1
ATOM 835 C C . ASN A 1 107 ? -5.953 6.128 -6.984 1.00 93.62 107 ASN A C 1
ATOM 837 O O . ASN A 1 107 ? -5.605 6.916 -6.110 1.00 93.62 107 ASN A O 1
ATOM 841 N N . GLY A 1 108 ? -5.937 4.800 -6.815 1.00 95.19 108 GLY A N 1
ATOM 842 C CA . GLY A 1 108 ? -5.527 4.113 -5.593 1.00 95.19 108 GLY A CA 1
ATOM 843 C C . GLY A 1 108 ? -4.013 4.085 -5.358 1.00 95.19 108 GLY A C 1
ATOM 844 O O . GLY A 1 108 ? -3.272 4.982 -5.786 1.00 95.19 108 GLY A O 1
ATOM 845 N N . LEU A 1 109 ? -3.533 3.043 -4.676 1.00 96.31 109 LEU A N 1
ATOM 846 C CA . LEU A 1 109 ? -2.146 2.986 -4.207 1.00 96.31 109 LEU A CA 1
ATOM 847 C C . LEU A 1 109 ? -1.135 2.949 -5.361 1.00 96.31 109 LEU A C 1
ATOM 849 O O . LEU A 1 109 ? -0.258 3.813 -5.423 1.00 96.31 109 LEU A O 1
ATOM 853 N N . ASN A 1 110 ? -1.332 2.049 -6.333 1.00 95.50 110 ASN A N 1
ATOM 854 C CA . ASN A 1 110 ? -0.483 1.936 -7.529 1.00 95.50 110 ASN A CA 1
ATOM 855 C C . ASN A 1 110 ? -0.389 3.260 -8.303 1.00 95.50 110 ASN A C 1
ATOM 857 O O . ASN A 1 110 ? 0.691 3.707 -8.695 1.00 95.50 110 ASN A O 1
ATOM 861 N N . TYR A 1 111 ? -1.518 3.948 -8.471 1.00 95.25 111 TYR A N 1
ATOM 862 C CA . TYR A 1 111 ? -1.564 5.255 -9.125 1.00 95.25 111 TYR A CA 1
ATOM 863 C C . TYR A 1 111 ? -0.742 6.306 -8.370 1.00 95.25 111 TYR A C 1
ATOM 865 O O . TYR A 1 111 ? 0.035 7.056 -8.970 1.00 95.25 111 TYR A O 1
ATOM 873 N N . THR A 1 112 ? -0.911 6.361 -7.049 1.00 95.81 112 THR A N 1
ATOM 874 C CA . THR A 1 112 ? -0.254 7.350 -6.189 1.00 95.81 112 THR A CA 1
ATOM 875 C C . THR A 1 112 ? 1.253 7.111 -6.131 1.00 95.81 112 THR A C 1
ATOM 877 O O . THR A 1 112 ? 2.034 8.056 -6.265 1.00 95.81 112 THR A O 1
ATOM 880 N N . PHE A 1 113 ? 1.673 5.848 -6.044 1.00 96.81 113 PHE A N 1
ATOM 881 C CA . PHE A 1 113 ? 3.072 5.453 -6.145 1.00 96.81 113 PHE A CA 1
ATOM 882 C C . PHE A 1 113 ? 3.689 5.864 -7.488 1.00 96.81 113 PHE A C 1
ATOM 884 O O . PHE A 1 113 ? 4.737 6.515 -7.519 1.00 96.81 113 PHE A O 1
ATOM 891 N N . MET A 1 114 ? 3.023 5.552 -8.605 1.00 96.50 114 MET A N 1
ATOM 892 C CA . MET A 1 114 ? 3.515 5.889 -9.944 1.00 96.50 114 MET A CA 1
ATOM 893 C C . MET A 1 114 ? 3.671 7.406 -10.136 1.00 96.50 114 MET A C 1
ATOM 895 O O . MET A 1 114 ? 4.683 7.853 -10.680 1.00 96.50 114 MET A O 1
ATOM 899 N N . LYS A 1 115 ? 2.743 8.215 -9.605 1.00 96.50 115 LYS A N 1
ATOM 900 C CA . LYS A 1 115 ? 2.908 9.677 -9.552 1.00 96.50 115 LYS A CA 1
ATOM 901 C C . LYS A 1 115 ? 4.103 10.105 -8.708 1.00 96.50 115 LYS A C 1
ATOM 903 O O . LYS A 1 115 ? 4.866 10.969 -9.139 1.00 96.50 115 LYS A O 1
ATOM 908 N N . LYS A 1 116 ? 4.284 9.511 -7.524 1.00 96.50 116 LYS A N 1
ATOM 909 C CA . LYS A 1 116 ? 5.392 9.838 -6.613 1.00 96.50 116 LYS A CA 1
ATOM 910 C C . LYS A 1 116 ? 6.753 9.622 -7.276 1.00 96.50 116 LYS A C 1
ATOM 912 O O . LYS A 1 116 ? 7.642 10.451 -7.104 1.00 96.50 116 LYS A O 1
ATOM 917 N N . ILE A 1 117 ? 6.905 8.573 -8.087 1.00 96.25 117 ILE A N 1
ATOM 918 C CA . ILE A 1 117 ? 8.145 8.310 -8.841 1.00 96.25 117 ILE A CA 1
ATOM 919 C C . ILE A 1 117 ? 8.274 9.133 -10.137 1.00 96.25 117 ILE A C 1
ATOM 921 O O . ILE A 1 117 ? 9.250 8.966 -10.866 1.00 96.25 117 ILE A O 1
ATOM 925 N N . GLY A 1 118 ? 7.337 10.044 -10.421 1.00 96.50 118 GLY A N 1
ATOM 926 C CA . GLY A 1 118 ? 7.379 10.950 -11.573 1.00 96.50 118 GLY A CA 1
ATOM 927 C C . GLY A 1 118 ? 6.844 10.360 -12.881 1.00 96.50 118 GLY A C 1
ATOM 928 O O . GLY A 1 118 ? 7.126 10.907 -13.947 1.00 96.50 118 GLY A O 1
ATOM 929 N N . ALA A 1 119 ? 6.096 9.256 -12.824 1.00 97.56 119 ALA A N 1
ATOM 930 C CA . ALA A 1 119 ? 5.408 8.683 -13.976 1.00 97.56 119 ALA A CA 1
ATOM 931 C C . ALA A 1 119 ? 3.954 9.184 -14.063 1.00 97.56 119 ALA A C 1
ATOM 933 O O . ALA A 1 119 ? 3.359 9.596 -13.069 1.00 97.56 119 ALA A O 1
ATOM 934 N N . ASN A 1 120 ? 3.367 9.119 -15.259 1.00 97.19 120 ASN A N 1
ATOM 935 C CA . ASN A 1 120 ? 1.968 9.451 -15.519 1.00 97.19 120 ASN A CA 1
ATOM 936 C C . ASN A 1 120 ? 1.140 8.159 -15.610 1.00 97.19 120 ASN A C 1
ATOM 938 O O . ASN A 1 120 ? 1.262 7.452 -16.616 1.00 97.19 120 ASN A O 1
ATOM 942 N N . PRO A 1 121 ? 0.309 7.830 -14.604 1.00 96.00 121 PRO A N 1
ATOM 943 C CA . PRO A 1 121 ? -0.542 6.645 -14.651 1.00 96.00 121 PRO A CA 1
ATOM 944 C C . PRO A 1 121 ? -1.526 6.681 -15.821 1.00 96.00 121 PRO A C 1
ATOM 946 O O . PRO A 1 121 ? -2.086 7.728 -16.152 1.00 96.00 121 PRO A O 1
ATOM 949 N N . CYS A 1 122 ? -1.770 5.526 -16.429 1.00 92.56 122 CYS A N 1
ATOM 950 C CA . CYS A 1 122 ? -2.746 5.367 -17.496 1.00 92.56 122 CYS A CA 1
ATOM 951 C C . CYS A 1 122 ? -4.169 5.312 -16.914 1.00 92.56 122 CYS A C 1
ATOM 953 O O . CYS A 1 122 ? -4.461 4.487 -16.055 1.00 92.56 122 CYS A O 1
ATOM 955 N N . GLU A 1 123 ? -5.090 6.143 -17.415 1.00 79.38 123 GLU A N 1
ATOM 956 C CA . GLU A 1 123 ? -6.423 6.319 -16.804 1.00 79.38 123 GLU A CA 1
ATOM 957 C C . GLU A 1 123 ? -7.285 5.049 -16.715 1.00 79.38 123 GLU A C 1
ATOM 959 O O . GLU A 1 123 ? -8.124 4.955 -15.819 1.00 79.38 123 GLU A O 1
ATOM 964 N N . ASN A 1 124 ? -7.080 4.096 -17.630 1.00 79.50 124 ASN A N 1
ATOM 965 C CA . ASN A 1 124 ? -7.858 2.855 -17.735 1.00 79.50 124 ASN A CA 1
ATOM 966 C C . ASN A 1 124 ? -7.080 1.604 -17.292 1.00 79.50 124 ASN A C 1
ATOM 968 O O . ASN A 1 124 ? -7.606 0.499 -17.380 1.00 79.50 124 ASN A O 1
ATOM 972 N N . PHE A 1 125 ? -5.831 1.760 -16.845 1.00 83.00 125 PHE A N 1
ATOM 973 C CA . PHE A 1 125 ? -4.956 0.645 -16.489 1.00 83.00 125 PHE A CA 1
ATOM 974 C C . PHE A 1 125 ? -4.209 0.977 -15.196 1.00 83.00 125 PHE A C 1
ATOM 976 O O . PHE A 1 125 ? -3.178 1.644 -15.221 1.00 83.00 125 PHE A O 1
ATOM 983 N N . PHE A 1 126 ? -4.734 0.502 -14.066 1.00 84.19 126 PHE A N 1
ATOM 984 C CA . PHE A 1 126 ? -4.276 0.871 -12.719 1.00 84.19 126 PHE A CA 1
ATOM 985 C C . PHE A 1 126 ? -2.815 0.490 -12.417 1.00 84.19 126 PHE A C 1
ATOM 987 O O . PHE A 1 126 ? -2.177 1.164 -11.614 1.00 84.19 126 PHE A O 1
ATOM 994 N N . ASN A 1 127 ? -2.267 -0.510 -13.113 1.00 94.94 127 ASN A N 1
ATOM 995 C CA . ASN A 1 127 ? -0.870 -0.938 -12.979 1.00 94.94 127 ASN A CA 1
ATOM 996 C C . ASN A 1 127 ? 0.076 -0.303 -14.010 1.00 94.94 127 ASN A C 1
ATOM 998 O O . ASN A 1 127 ? 1.267 -0.591 -13.984 1.00 94.94 127 ASN A O 1
ATOM 1002 N N . LEU A 1 128 ? -0.413 0.506 -14.956 1.00 96.69 128 LEU A N 1
ATOM 1003 C CA . LEU A 1 128 ? 0.418 1.054 -16.031 1.00 96.69 128 LEU A CA 1
ATOM 1004 C C . LEU A 1 128 ? 0.661 2.548 -15.865 1.00 96.69 128 LEU A C 1
ATOM 1006 O O . LEU A 1 128 ? -0.251 3.316 -15.563 1.00 96.69 128 LEU A O 1
ATOM 1010 N N . ALA A 1 129 ? 1.881 2.972 -16.177 1.00 97.75 129 ALA A N 1
ATOM 1011 C CA . ALA A 1 129 ? 2.230 4.377 -16.330 1.00 97.75 129 ALA A CA 1
ATOM 1012 C C . ALA A 1 129 ? 3.215 4.602 -17.474 1.00 97.75 129 ALA A C 1
ATOM 1014 O O . ALA A 1 129 ? 3.920 3.693 -17.919 1.00 97.75 129 ALA A O 1
ATOM 1015 N N . VAL A 1 130 ? 3.283 5.852 -17.924 1.00 98.19 130 VAL A N 1
ATOM 1016 C CA . VAL A 1 130 ? 4.248 6.322 -18.917 1.00 98.19 130 VAL A CA 1
ATOM 1017 C C . VAL A 1 130 ? 5.133 7.390 -18.291 1.00 98.19 130 VAL A C 1
ATOM 1019 O O . VAL A 1 130 ? 4.646 8.301 -17.622 1.00 98.19 130 VAL A O 1
ATOM 1022 N N . LEU A 1 131 ? 6.440 7.299 -18.510 1.00 98.19 131 LEU A N 1
ATOM 1023 C CA . LEU A 1 131 ? 7.370 8.350 -18.117 1.00 98.19 131 LEU A CA 1
ATOM 1024 C C . LEU A 1 131 ? 7.204 9.574 -19.036 1.00 98.19 131 LEU A C 1
ATOM 1026 O O . LEU A 1 131 ? 7.218 9.409 -20.257 1.00 98.19 131 LEU A O 1
ATOM 1030 N N . PRO A 1 132 ? 7.105 10.804 -18.491 1.00 97.31 132 PRO A N 1
ATOM 1031 C CA . PRO A 1 132 ? 7.042 12.023 -19.302 1.00 97.31 132 PRO A CA 1
ATOM 1032 C C . PRO A 1 132 ? 8.247 12.187 -20.236 1.00 97.31 132 PRO A C 1
ATOM 1034 O O . PRO A 1 132 ? 8.112 12.692 -21.348 1.00 97.31 132 PRO A O 1
ATOM 1037 N N . GLN A 1 133 ? 9.424 11.753 -19.780 1.00 96.44 133 GLN A N 1
ATOM 1038 C CA . GLN A 1 133 ? 10.626 11.622 -20.593 1.00 96.44 133 GLN A CA 1
ATOM 1039 C C . GLN A 1 133 ? 11.230 10.231 -20.382 1.00 96.44 133 GLN A C 1
ATOM 1041 O O . GLN A 1 133 ? 11.380 9.820 -19.227 1.00 96.44 133 GLN A O 1
ATOM 1046 N N . PRO A 1 134 ? 11.589 9.507 -21.458 1.00 97.12 134 PRO A N 1
ATOM 1047 C CA . PRO A 1 134 ? 12.255 8.220 -21.331 1.00 97.12 134 PRO A CA 1
ATOM 1048 C C . PRO A 1 134 ? 13.534 8.313 -20.494 1.00 97.12 134 PRO A C 1
ATOM 1050 O O . PRO A 1 134 ? 14.291 9.279 -20.595 1.00 97.12 134 PRO A O 1
ATOM 1053 N N . SER A 1 135 ? 13.788 7.285 -19.690 1.00 98.00 135 SER A N 1
ATOM 1054 C CA . SER A 1 135 ? 14.987 7.162 -18.856 1.00 98.00 135 SER A CA 1
ATOM 1055 C C . SER A 1 135 ? 15.622 5.794 -19.063 1.00 98.00 135 SER A C 1
ATOM 1057 O O . SER A 1 135 ? 14.955 4.858 -19.503 1.00 98.00 135 SER A O 1
ATOM 1059 N N . ASN A 1 136 ? 16.909 5.640 -18.752 1.00 98.50 136 ASN A N 1
ATOM 1060 C CA . ASN A 1 136 ? 17.494 4.303 -18.724 1.00 98.50 136 ASN A CA 1
ATOM 1061 C C . ASN A 1 136 ? 17.186 3.589 -17.397 1.00 98.50 136 ASN A C 1
ATOM 1063 O O . ASN A 1 136 ? 16.948 4.224 -16.370 1.00 98.50 136 ASN A O 1
ATOM 1067 N N . LEU A 1 137 ? 17.211 2.254 -17.419 1.00 98.75 137 LEU A N 1
ATOM 1068 C CA . LEU A 1 137 ? 16.867 1.413 -16.268 1.00 98.75 137 LEU A CA 1
ATOM 1069 C C . LEU A 1 137 ? 17.642 1.773 -14.990 1.00 98.75 137 LEU A C 1
ATOM 1071 O O . LEU A 1 137 ? 17.057 1.817 -13.908 1.00 98.75 137 LEU A O 1
ATOM 1075 N N . LYS A 1 138 ? 18.951 2.034 -15.105 1.00 98.69 138 LYS A N 1
ATOM 1076 C CA . LYS A 1 138 ? 19.797 2.363 -13.949 1.00 98.69 138 LYS A CA 1
ATOM 1077 C C . LYS A 1 138 ? 19.404 3.703 -13.330 1.00 98.69 138 LYS A C 1
ATOM 1079 O O . LYS A 1 138 ? 19.314 3.798 -12.107 1.00 98.69 138 LYS A O 1
ATOM 1084 N N . ASP A 1 139 ? 19.182 4.716 -14.158 1.00 98.62 139 ASP A N 1
ATOM 1085 C CA . ASP A 1 139 ? 18.834 6.057 -13.690 1.00 98.62 139 ASP A CA 1
ATOM 1086 C C . ASP A 1 139 ? 17.428 6.082 -13.086 1.00 98.62 139 ASP A C 1
ATOM 1088 O O . ASP A 1 139 ? 17.243 6.670 -12.021 1.00 98.62 139 ASP A O 1
ATOM 1092 N N . LEU A 1 140 ? 16.469 5.362 -13.683 1.00 98.69 140 LEU A N 1
ATOM 1093 C CA . LEU A 1 140 ? 15.137 5.176 -13.104 1.00 98.69 140 LEU A CA 1
ATOM 1094 C C . LEU A 1 140 ? 15.206 4.489 -11.730 1.00 98.69 140 LEU A C 1
ATOM 1096 O O . LEU A 1 140 ? 14.622 4.987 -10.770 1.00 98.69 140 LEU A O 1
ATOM 1100 N N . ALA A 1 141 ? 15.959 3.391 -11.597 1.00 98.75 141 ALA A N 1
ATOM 1101 C CA . ALA A 1 141 ? 16.141 2.721 -10.307 1.00 98.75 141 ALA A CA 1
ATOM 1102 C C . ALA A 1 141 ? 16.800 3.648 -9.266 1.00 98.75 141 ALA A C 1
ATOM 1104 O O . ALA A 1 141 ? 16.372 3.703 -8.113 1.00 98.75 141 ALA A O 1
ATOM 1105 N N . GLY A 1 142 ? 17.802 4.433 -9.678 1.00 98.56 142 GLY A N 1
ATOM 1106 C CA . GLY A 1 142 ? 18.450 5.432 -8.826 1.00 98.56 142 GLY A CA 1
ATOM 1107 C C . GLY A 1 142 ? 17.518 6.571 -8.396 1.00 98.56 142 GLY A C 1
ATOM 1108 O O . GLY A 1 142 ? 17.618 7.049 -7.266 1.00 98.56 142 GLY A O 1
ATOM 1109 N N . GLN A 1 143 ? 16.598 6.998 -9.264 1.00 98.12 143 GLN A N 1
ATOM 1110 C CA . GLN A 1 143 ? 15.558 7.971 -8.929 1.00 98.12 143 GLN A CA 1
ATOM 1111 C C . GLN A 1 143 ? 14.565 7.392 -7.918 1.00 98.12 143 GLN A C 1
ATOM 1113 O O . GLN A 1 143 ? 14.296 8.042 -6.912 1.00 98.12 143 GLN A O 1
ATOM 1118 N N . ILE A 1 144 ? 14.070 6.171 -8.143 1.00 98.31 144 ILE A N 1
ATOM 1119 C CA . ILE A 1 144 ? 13.134 5.491 -7.234 1.00 98.31 144 ILE A CA 1
ATOM 1120 C C . ILE A 1 144 ? 13.761 5.331 -5.845 1.00 98.31 144 ILE A C 1
ATOM 1122 O O . ILE A 1 144 ? 13.147 5.715 -4.853 1.00 98.31 144 ILE A O 1
ATOM 1126 N N . LYS A 1 145 ? 15.022 4.885 -5.775 1.00 97.62 145 LYS A N 1
ATOM 1127 C CA . LYS A 1 145 ? 15.808 4.823 -4.533 1.00 97.62 145 LYS A CA 1
ATOM 1128 C C . LYS A 1 145 ? 15.795 6.143 -3.757 1.00 97.62 145 LYS A C 1
ATOM 1130 O O . LYS A 1 145 ? 15.543 6.148 -2.555 1.00 97.62 145 LYS A O 1
ATOM 1135 N N . LYS A 1 146 ? 16.027 7.270 -4.438 1.00 97.38 146 LYS A N 1
ATOM 1136 C CA . LYS A 1 146 ? 16.017 8.606 -3.815 1.00 97.38 146 LYS A CA 1
ATOM 1137 C C . LYS A 1 146 ? 14.620 9.030 -3.367 1.00 97.38 146 LYS A C 1
ATOM 1139 O O . LYS A 1 146 ? 14.467 9.494 -2.247 1.00 97.38 146 LYS A O 1
ATOM 1144 N N . VAL A 1 147 ? 13.619 8.873 -4.232 1.00 97.00 147 VAL A N 1
ATOM 1145 C CA . VAL A 1 147 ? 12.230 9.294 -3.980 1.00 97.00 147 VAL A CA 1
ATOM 1146 C C . VAL A 1 147 ? 11.604 8.529 -2.813 1.00 97.00 147 VAL A C 1
ATOM 1148 O O . VAL A 1 147 ? 10.827 9.097 -2.047 1.00 97.00 147 VAL A O 1
ATOM 1151 N N . LEU A 1 148 ? 11.930 7.245 -2.676 1.00 94.88 148 LEU A N 1
ATOM 1152 C CA . LEU A 1 148 ? 11.403 6.389 -1.616 1.00 94.88 148 LEU A CA 1
ATOM 1153 C C . LEU A 1 148 ? 12.277 6.362 -0.356 1.00 94.88 148 LEU A C 1
ATOM 1155 O O . LEU A 1 148 ? 11.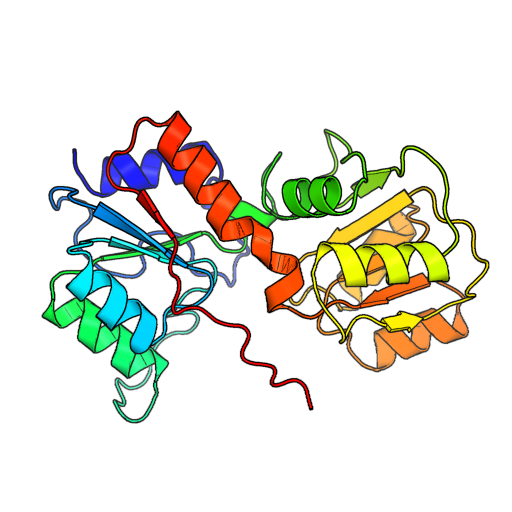885 5.741 0.629 1.00 94.88 148 LEU A O 1
ATOM 1159 N N . CYS A 1 149 ? 13.454 6.999 -0.385 1.00 93.69 149 CYS A N 1
ATOM 1160 C CA . CYS A 1 149 ? 14.492 6.845 0.639 1.00 93.69 149 CYS A CA 1
ATOM 1161 C C . CYS A 1 149 ? 14.828 5.363 0.917 1.00 93.69 149 CYS A C 1
ATOM 1163 O O . CYS A 1 149 ? 15.088 4.960 2.056 1.00 93.69 149 CYS A O 1
ATOM 1165 N N . ASP A 1 150 ? 14.821 4.542 -0.135 1.00 94.12 150 ASP A N 1
ATOM 1166 C CA . ASP A 1 150 ? 14.942 3.088 -0.057 1.00 94.12 150 ASP A CA 1
ATOM 1167 C C . ASP A 1 150 ? 16.281 2.612 -0.625 1.00 94.12 150 ASP A C 1
ATOM 1169 O O . ASP A 1 150 ? 16.492 2.548 -1.837 1.00 94.12 150 ASP A O 1
ATOM 1173 N N . ASP A 1 151 ? 17.201 2.251 0.268 1.00 92.62 151 ASP A N 1
ATOM 1174 C CA . ASP A 1 151 ? 18.530 1.798 -0.129 1.00 92.62 151 ASP A CA 1
ATOM 1175 C C . ASP A 1 151 ? 18.563 0.376 -0.681 1.00 92.62 151 ASP A C 1
ATOM 1177 O O . ASP A 1 151 ? 19.541 0.043 -1.354 1.00 92.62 151 ASP A O 1
ATOM 1181 N N . SER A 1 152 ? 17.504 -0.407 -0.444 1.00 93.69 152 SER A N 1
ATOM 1182 C CA . SER A 1 152 ? 17.376 -1.801 -0.876 1.00 93.69 152 SER A CA 1
ATOM 1183 C C . SER A 1 152 ? 17.008 -1.949 -2.354 1.00 93.69 152 SER A C 1
ATOM 1185 O O . SER A 1 152 ? 17.045 -3.059 -2.887 1.00 93.69 152 SER A O 1
ATOM 1187 N N . VAL A 1 153 ? 16.680 -0.843 -3.033 1.00 97.50 153 VAL A N 1
ATOM 1188 C CA . VAL A 1 153 ? 16.285 -0.868 -4.442 1.00 97.50 153 VAL A CA 1
ATOM 1189 C C . VAL A 1 153 ? 17.390 -1.463 -5.313 1.00 97.50 153 VAL A C 1
ATOM 1191 O O . VAL A 1 153 ? 18.524 -0.978 -5.333 1.00 97.50 153 VAL A O 1
ATOM 1194 N N . PHE A 1 154 ? 17.031 -2.469 -6.108 1.00 98.12 154 PHE A N 1
ATOM 1195 C CA . PHE A 1 154 ? 17.902 -3.073 -7.115 1.00 98.12 154 PHE A CA 1
ATOM 1196 C C . PHE A 1 154 ? 17.156 -3.274 -8.435 1.00 98.12 154 PHE A C 1
ATOM 1198 O O . PHE A 1 154 ? 15.933 -3.182 -8.499 1.00 98.12 154 PHE A O 1
ATOM 1205 N N . PHE A 1 155 ? 17.888 -3.563 -9.511 1.00 98.62 155 PHE A N 1
ATOM 1206 C CA . PHE A 1 155 ? 17.288 -3.865 -10.809 1.00 98.62 155 PHE A CA 1
ATOM 1207 C C . PHE A 1 155 ? 17.902 -5.108 -11.455 1.00 98.62 155 PHE A C 1
ATOM 1209 O O . PHE A 1 155 ? 19.059 -5.459 -11.216 1.00 98.62 155 PHE A O 1
ATOM 1216 N N . VAL A 1 156 ? 17.126 -5.744 -12.330 1.00 98.62 156 VAL A N 1
ATOM 1217 C CA . VAL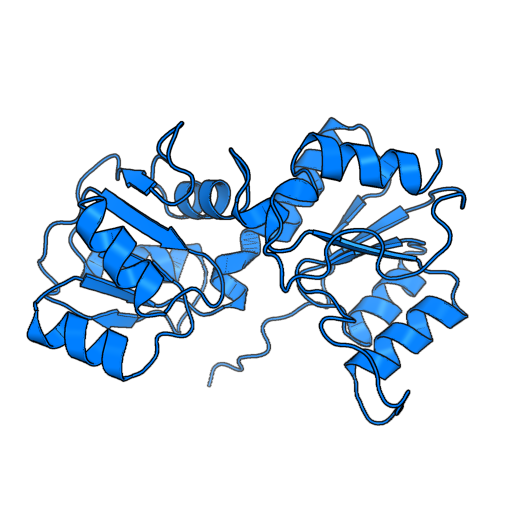 A 1 156 ? 17.560 -6.818 -13.228 1.00 98.62 156 VAL A CA 1
ATOM 1218 C C . VAL A 1 156 ? 17.327 -6.368 -14.664 1.00 98.62 156 VAL A C 1
ATOM 1220 O O . VAL A 1 156 ? 16.273 -5.832 -14.983 1.00 98.62 156 VAL A O 1
ATOM 1223 N N . GLY A 1 157 ? 18.315 -6.582 -15.532 1.00 97.19 157 GLY A N 1
ATOM 1224 C CA . GLY A 1 157 ? 18.241 -6.235 -16.952 1.00 97.19 157 GLY A CA 1
ATOM 1225 C C . GLY A 1 157 ? 19.440 -5.412 -17.420 1.00 97.19 157 GLY A C 1
ATOM 1226 O O . GLY A 1 157 ? 20.425 -5.233 -16.699 1.00 97.19 157 GLY A O 1
ATOM 1227 N N . ASN A 1 158 ? 19.378 -4.925 -18.660 1.00 97.94 158 ASN A N 1
ATOM 1228 C CA . ASN A 1 158 ? 20.402 -4.041 -19.209 1.00 97.94 158 ASN A CA 1
ATOM 1229 C C . ASN A 1 158 ? 20.257 -2.635 -18.607 1.00 97.94 158 ASN A C 1
ATOM 1231 O O . ASN A 1 158 ? 19.256 -1.965 -18.841 1.00 97.94 158 ASN A O 1
ATOM 1235 N N . ALA A 1 159 ? 21.286 -2.165 -17.898 1.00 98.19 159 ALA A N 1
ATOM 1236 C CA . ALA A 1 159 ? 21.328 -0.838 -17.277 1.00 98.19 159 ALA A CA 1
ATOM 1237 C C . ALA A 1 159 ? 21.019 0.317 -18.249 1.00 98.19 159 ALA A C 1
ATOM 1239 O O . ALA A 1 159 ? 20.468 1.330 -17.833 1.00 98.19 159 ALA A O 1
ATOM 1240 N N . LYS A 1 160 ? 21.358 0.165 -19.538 1.00 98.12 160 LYS A N 1
ATOM 1241 C CA . LYS A 1 160 ? 21.128 1.167 -20.591 1.00 98.12 160 LYS A CA 1
ATOM 1242 C C . LYS A 1 160 ? 19.795 0.993 -21.328 1.00 98.12 160 LYS A C 1
ATOM 1244 O O . LYS A 1 160 ? 19.550 1.720 -22.286 1.00 98.12 160 LYS A O 1
ATOM 1249 N N . ARG A 1 161 ? 18.959 0.016 -20.948 1.00 97.75 161 ARG A N 1
ATOM 1250 C CA . ARG A 1 161 ? 17.644 -0.198 -21.572 1.00 97.75 161 ARG A CA 1
ATOM 1251 C C . ARG A 1 161 ? 16.824 1.081 -21.440 1.00 97.75 161 ARG A C 1
ATOM 1253 O O . ARG A 1 161 ? 16.695 1.590 -20.331 1.00 97.75 161 ARG A O 1
ATOM 1260 N N . ASN A 1 162 ? 16.286 1.565 -22.555 1.00 98.31 162 ASN A N 1
ATOM 1261 C CA . ASN A 1 162 ? 15.375 2.701 -22.566 1.00 98.31 162 ASN A CA 1
ATOM 1262 C C . ASN A 1 162 ? 14.019 2.278 -21.992 1.00 98.31 162 ASN A C 1
ATOM 1264 O O . ASN A 1 162 ? 13.445 1.294 -22.454 1.00 98.31 162 ASN A O 1
ATOM 1268 N N . ILE A 1 163 ? 13.535 3.010 -20.996 1.00 98.62 163 ILE A N 1
ATOM 1269 C CA . ILE A 1 163 ? 12.270 2.779 -20.308 1.00 98.62 163 ILE A CA 1
ATOM 1270 C C . ILE A 1 163 ? 11.351 3.953 -20.609 1.00 98.62 163 ILE A C 1
ATOM 1272 O O . ILE A 1 163 ? 11.725 5.110 -20.423 1.00 98.62 163 ILE A O 1
ATOM 1276 N N . SER A 1 164 ? 10.148 3.662 -21.085 1.00 98.38 164 SER A N 1
ATOM 1277 C CA . SER A 1 164 ? 9.083 4.646 -21.292 1.00 98.38 164 SER A CA 1
ATOM 1278 C C . SER A 1 164 ? 7.776 4.192 -20.655 1.00 98.38 164 SER A C 1
ATOM 1280 O O . SER A 1 164 ? 7.065 5.021 -20.097 1.00 98.38 164 SER A O 1
ATOM 1282 N N . LYS A 1 165 ? 7.478 2.889 -20.683 1.00 98.50 165 LYS A N 1
ATOM 1283 C CA . LYS A 1 165 ? 6.272 2.303 -20.096 1.00 98.50 165 LYS A CA 1
ATOM 1284 C C . LYS A 1 165 ? 6.611 1.438 -18.884 1.00 98.50 165 LYS A C 1
ATOM 1286 O O . LYS A 1 165 ? 7.470 0.563 -18.956 1.00 98.50 165 LYS A O 1
ATOM 1291 N N . ILE A 1 166 ? 5.916 1.673 -17.781 1.00 98.62 166 ILE A N 1
ATOM 1292 C CA . ILE A 1 166 ? 6.085 0.980 -16.503 1.00 98.62 166 ILE A CA 1
ATOM 1293 C C . ILE A 1 166 ? 4.848 0.123 -16.252 1.00 98.62 166 ILE A C 1
ATOM 1295 O O . ILE A 1 166 ? 3.731 0.605 -16.434 1.00 98.62 166 ILE A O 1
ATOM 1299 N N . TYR A 1 167 ? 5.058 -1.115 -15.807 1.00 98.44 167 TYR A N 1
ATOM 1300 C CA . TYR A 1 167 ? 4.049 -1.891 -15.092 1.00 98.44 167 TYR A CA 1
ATOM 1301 C C . TYR A 1 167 ? 4.442 -1.928 -13.617 1.00 98.44 167 TYR A C 1
ATOM 1303 O O . TYR A 1 167 ? 5.596 -2.228 -13.303 1.00 98.44 167 TYR A O 1
ATOM 1311 N N . CYS A 1 168 ? 3.521 -1.609 -12.718 1.00 97.75 168 CYS A N 1
ATOM 1312 C CA . CYS A 1 168 ? 3.769 -1.526 -11.289 1.00 97.75 168 CYS A CA 1
ATOM 1313 C C . CYS A 1 168 ? 2.705 -2.289 -10.507 1.00 97.75 168 CYS A C 1
ATOM 1315 O O . CYS A 1 168 ? 1.522 -2.191 -10.815 1.00 97.75 168 CYS A O 1
ATOM 1317 N N . VAL A 1 169 ? 3.158 -3.045 -9.509 1.00 97.50 169 VAL A N 1
ATOM 1318 C CA . VAL A 1 169 ? 2.315 -3.620 -8.461 1.00 97.50 169 VAL A CA 1
ATOM 1319 C C . VAL A 1 169 ? 3.043 -3.377 -7.146 1.00 97.50 169 VAL A C 1
ATOM 1321 O O . VAL A 1 169 ? 4.129 -3.926 -6.948 1.00 97.50 169 VAL A O 1
ATOM 1324 N N . ASN A 1 170 ? 2.493 -2.520 -6.291 1.00 96.94 170 ASN A N 1
ATOM 1325 C CA . ASN A 1 170 ? 3.005 -2.283 -4.943 1.00 96.94 170 ASN A CA 1
ATOM 1326 C C . ASN A 1 170 ? 2.925 -3.552 -4.075 1.00 96.94 170 ASN A C 1
ATOM 1328 O O . ASN A 1 170 ? 2.227 -4.506 -4.420 1.00 96.94 170 ASN A O 1
ATOM 1332 N N . GLY A 1 171 ? 3.719 -3.593 -3.007 1.00 96.56 171 GLY A N 1
ATOM 1333 C CA . GLY A 1 171 ? 3.770 -4.743 -2.109 1.00 96.56 171 GLY A CA 1
ATOM 1334 C C . GLY A 1 171 ? 4.329 -6.009 -2.753 1.00 96.56 171 GLY A C 1
ATOM 1335 O O . GLY A 1 171 ? 5.214 -5.972 -3.618 1.00 96.56 171 GLY A O 1
ATOM 1336 N N . ALA A 1 172 ? 3.799 -7.157 -2.338 1.00 96.19 172 ALA A N 1
ATOM 1337 C CA . ALA A 1 172 ? 4.257 -8.501 -2.706 1.00 96.19 172 ALA A CA 1
ATOM 1338 C C . ALA A 1 172 ? 3.876 -8.950 -4.140 1.00 96.19 172 ALA A C 1
ATOM 1340 O O . ALA A 1 172 ? 3.467 -10.089 -4.389 1.00 96.19 172 ALA A O 1
ATOM 1341 N N . GLY A 1 173 ? 4.004 -8.062 -5.127 1.00 97.00 173 GLY A N 1
ATOM 1342 C CA . GLY A 1 173 ? 3.603 -8.312 -6.511 1.00 97.00 173 GLY A CA 1
ATOM 1343 C C . GLY A 1 173 ? 4.610 -9.096 -7.361 1.00 97.00 173 GLY A C 1
ATOM 1344 O O . GLY A 1 173 ? 4.267 -9.455 -8.490 1.00 97.00 173 GLY A O 1
ATOM 1345 N N . GLY A 1 174 ? 5.817 -9.393 -6.862 1.00 97.81 174 GLY A N 1
ATOM 1346 C CA . GLY A 1 174 ? 6.952 -10.003 -7.575 1.00 97.81 174 GLY A CA 1
ATOM 1347 C C . GLY A 1 174 ? 6.807 -11.480 -7.992 1.00 97.81 174 GLY A C 1
ATOM 1348 O O . GLY A 1 174 ? 7.727 -12.288 -7.830 1.00 97.81 174 GLY A O 1
ATOM 1349 N N . ASN A 1 175 ? 5.659 -11.850 -8.553 1.00 97.69 175 ASN A N 1
ATOM 1350 C CA . ASN A 1 175 ? 5.316 -13.198 -8.997 1.00 97.69 175 ASN A CA 1
ATOM 1351 C C . ASN A 1 175 ? 5.266 -13.326 -10.538 1.00 97.69 175 ASN A C 1
ATOM 1353 O O . ASN A 1 175 ? 5.348 -12.356 -11.293 1.00 97.69 175 ASN A O 1
ATOM 1357 N N . GLU A 1 176 ? 5.155 -14.564 -11.017 1.00 97.62 176 GLU A N 1
ATOM 1358 C CA . GLU A 1 176 ? 5.166 -14.926 -12.439 1.00 97.62 176 GLU A CA 1
ATOM 1359 C C . GLU A 1 176 ? 3.938 -14.429 -13.198 1.00 97.62 176 GLU A C 1
ATOM 1361 O O . GLU A 1 176 ? 4.032 -14.138 -14.390 1.00 97.62 176 GLU A O 1
ATOM 1366 N N . GLU A 1 177 ? 2.789 -14.359 -12.529 1.00 97.44 177 GLU A N 1
ATOM 1367 C CA . GLU A 1 177 ? 1.550 -13.888 -13.135 1.00 97.44 177 GLU A CA 1
ATOM 1368 C C . GLU A 1 177 ? 1.669 -12.407 -13.493 1.00 97.44 177 GLU A C 1
ATOM 1370 O O . GLU A 1 177 ? 1.437 -12.026 -14.641 1.00 97.44 177 GLU A O 1
ATOM 1375 N N . ASN A 1 178 ? 2.120 -11.585 -12.545 1.00 97.69 178 ASN A N 1
ATOM 1376 C CA . ASN A 1 178 ? 2.325 -10.159 -12.766 1.00 97.69 178 ASN A CA 1
ATOM 1377 C C . ASN A 1 178 ? 3.455 -9.880 -13.759 1.00 97.69 178 ASN A C 1
ATOM 1379 O O . ASN A 1 178 ? 3.304 -9.003 -14.606 1.00 97.69 178 ASN A O 1
ATOM 1383 N N . LEU A 1 179 ? 4.533 -10.672 -13.744 1.00 98.31 179 LEU A N 1
ATOM 1384 C CA . LEU A 1 179 ? 5.567 -10.602 -14.782 1.00 98.31 179 LEU A CA 1
ATOM 1385 C C . LEU A 1 179 ? 4.993 -10.897 -16.181 1.00 98.31 179 LEU A C 1
ATOM 1387 O O . LEU A 1 179 ? 5.347 -10.239 -17.157 1.00 98.31 179 LEU A O 1
ATOM 1391 N N . ARG A 1 180 ? 4.111 -11.894 -16.319 1.00 97.81 180 ARG A N 1
ATOM 1392 C CA . ARG A 1 180 ? 3.470 -12.182 -17.613 1.00 97.81 180 ARG A CA 1
ATOM 1393 C C . ARG A 1 180 ? 2.556 -11.041 -18.044 1.00 97.81 180 ARG A C 1
ATOM 1395 O O . ARG A 1 180 ? 2.624 -10.643 -19.205 1.00 97.81 180 ARG A O 1
ATOM 1402 N N . LYS A 1 181 ? 1.746 -10.499 -17.128 1.00 97.69 181 LYS A N 1
ATOM 1403 C CA . LYS A 1 181 ? 0.883 -9.337 -17.392 1.00 97.69 181 LYS A CA 1
ATOM 1404 C C . LYS A 1 181 ? 1.703 -8.128 -17.839 1.00 97.69 181 LYS A C 1
ATOM 1406 O O . LYS A 1 181 ? 1.380 -7.545 -18.866 1.00 97.69 181 LYS A O 1
ATOM 1411 N N . SER A 1 182 ? 2.822 -7.826 -17.175 1.00 98.25 182 SER A N 1
ATOM 1412 C CA . SER A 1 182 ? 3.683 -6.697 -17.552 1.00 98.25 182 SER A CA 1
ATOM 1413 C C . SER A 1 182 ? 4.224 -6.811 -18.982 1.00 98.25 182 SER A C 1
ATOM 1415 O O . SER A 1 182 ? 4.309 -5.812 -19.698 1.00 98.25 182 SER A O 1
ATOM 1417 N N . ILE A 1 183 ? 4.569 -8.027 -19.417 1.00 97.88 183 ILE A N 1
ATOM 1418 C CA . ILE A 1 183 ? 5.034 -8.304 -20.781 1.00 97.88 183 ILE A CA 1
ATOM 1419 C C . ILE A 1 183 ? 3.883 -8.182 -21.786 1.00 97.88 183 ILE A C 1
ATOM 1421 O O . ILE A 1 183 ? 4.055 -7.540 -22.821 1.00 97.88 183 ILE A O 1
ATOM 1425 N N . ILE A 1 184 ? 2.723 -8.779 -21.490 1.00 97.31 184 ILE A N 1
ATOM 1426 C CA . ILE A 1 184 ? 1.527 -8.737 -22.352 1.00 97.31 184 ILE A CA 1
ATOM 1427 C C . ILE A 1 184 ? 1.058 -7.295 -22.556 1.00 97.31 184 ILE A C 1
ATOM 1429 O O . ILE A 1 184 ? 0.773 -6.888 -23.680 1.00 97.31 184 ILE A O 1
ATOM 1433 N N . ASP A 1 185 ? 1.073 -6.503 -21.488 1.00 96.44 185 ASP A N 1
ATOM 1434 C CA . ASP A 1 185 ? 0.708 -5.091 -21.511 1.00 96.44 185 ASP A CA 1
ATOM 1435 C C . ASP A 1 185 ? 1.793 -4.208 -22.150 1.00 96.44 185 ASP A C 1
ATOM 1437 O O . ASP A 1 185 ? 1.625 -2.992 -22.275 1.00 96.44 185 ASP A O 1
ATOM 1441 N N . GLY A 1 186 ? 2.910 -4.794 -22.590 1.00 96.75 186 GLY A N 1
ATOM 1442 C CA . GLY A 1 186 ? 3.968 -4.118 -23.334 1.00 96.75 186 GLY A CA 1
ATOM 1443 C C . GLY A 1 186 ? 4.781 -3.131 -22.500 1.00 96.75 186 GLY A C 1
ATOM 1444 O O . GLY A 1 186 ? 5.283 -2.153 -23.050 1.00 96.75 186 GLY A O 1
ATOM 1445 N N . ALA A 1 187 ? 4.880 -3.330 -21.184 1.00 98.38 187 ALA A N 1
ATOM 1446 C CA . ALA A 1 187 ? 5.722 -2.494 -20.340 1.00 98.38 187 ALA A CA 1
ATOM 1447 C C . ALA A 1 187 ? 7.211 -2.778 -20.573 1.00 98.38 187 ALA A C 1
ATOM 1449 O O . ALA A 1 187 ? 7.622 -3.923 -20.777 1.00 98.38 187 ALA A O 1
ATOM 1450 N N . ASP A 1 188 ? 8.032 -1.732 -20.486 1.00 98.69 188 ASP A N 1
ATOM 1451 C CA . ASP A 1 188 ? 9.483 -1.825 -20.644 1.00 98.69 188 ASP A CA 1
ATOM 1452 C C . ASP A 1 188 ? 10.180 -2.347 -19.390 1.00 98.69 188 ASP A C 1
ATOM 1454 O O . ASP A 1 188 ? 11.295 -2.867 -19.494 1.00 98.69 188 ASP A O 1
ATOM 1458 N N . VAL A 1 189 ? 9.542 -2.171 -18.230 1.00 98.81 189 VAL A N 1
ATOM 1459 C CA . VAL A 1 189 ? 10.013 -2.580 -16.906 1.00 98.81 189 VAL A CA 1
ATOM 1460 C C . VAL A 1 189 ? 8.834 -2.973 -16.018 1.00 98.81 189 VAL A C 1
ATOM 1462 O O . VAL A 1 189 ? 7.780 -2.332 -16.056 1.00 98.81 189 VAL A O 1
ATOM 1465 N N . PHE A 1 190 ? 9.041 -3.995 -15.191 1.00 98.81 190 PHE A N 1
ATOM 1466 C CA . PHE A 1 190 ? 8.145 -4.351 -14.095 1.00 98.81 190 PHE A CA 1
ATOM 1467 C C . PHE A 1 190 ? 8.725 -3.884 -12.751 1.00 98.81 190 PHE A C 1
ATOM 1469 O O . PHE A 1 190 ? 9.858 -4.223 -12.409 1.00 98.81 190 PHE A O 1
ATOM 1476 N N . ILE A 1 191 ? 7.958 -3.092 -12.001 1.00 98.69 191 ILE A N 1
ATOM 1477 C CA . ILE A 1 191 ? 8.325 -2.556 -10.688 1.00 98.69 191 ILE A CA 1
ATOM 1478 C C . ILE A 1 191 ? 7.442 -3.186 -9.610 1.00 98.69 191 ILE A C 1
ATOM 1480 O O . ILE A 1 191 ? 6.217 -3.102 -9.695 1.00 98.69 191 ILE A O 1
ATOM 1484 N N . SER A 1 192 ? 8.054 -3.812 -8.605 1.00 98.56 192 SER A N 1
ATOM 1485 C CA . SER A 1 192 ? 7.346 -4.407 -7.462 1.00 98.56 192 SER A CA 1
ATOM 1486 C C . SER A 1 192 ? 8.305 -4.682 -6.294 1.00 98.56 192 SER A C 1
ATOM 1488 O O . SER A 1 192 ? 9.458 -4.244 -6.323 1.00 98.56 192 SER A O 1
ATOM 1490 N N . SER A 1 193 ? 7.857 -5.439 -5.296 1.00 98.12 193 SER A N 1
ATOM 1491 C CA . SER A 1 193 ? 8.678 -6.003 -4.225 1.00 98.12 193 SER A CA 1
ATOM 1492 C C . SER A 1 193 ? 8.569 -7.533 -4.186 1.00 98.12 193 SER A C 1
ATOM 1494 O O . SER A 1 193 ? 7.774 -8.142 -4.902 1.00 98.12 193 SER A O 1
ATOM 1496 N N . GLU A 1 194 ? 9.423 -8.166 -3.375 1.00 96.75 194 GLU A N 1
ATOM 1497 C CA . GLU A 1 194 ? 9.370 -9.609 -3.071 1.00 96.75 194 GLU A CA 1
ATOM 1498 C C . GLU A 1 194 ? 9.434 -10.534 -4.296 1.00 96.75 194 GLU A C 1
ATOM 1500 O O . GLU A 1 194 ? 8.752 -11.555 -4.399 1.00 96.75 194 GLU A O 1
ATOM 1505 N N . PHE A 1 195 ? 10.302 -10.193 -5.248 1.00 98.31 195 PHE A N 1
ATOM 1506 C CA . PHE A 1 195 ? 10.503 -11.022 -6.428 1.00 98.31 195 PHE A CA 1
ATOM 1507 C C . PHE A 1 195 ? 11.010 -12.424 -6.086 1.00 98.31 195 PHE A C 1
ATOM 1509 O O . PHE A 1 195 ? 12.109 -12.596 -5.550 1.00 98.31 195 PHE A O 1
ATOM 1516 N N . LYS A 1 196 ? 10.255 -13.448 -6.500 1.00 98.19 196 LYS A N 1
ATOM 1517 C CA . LYS A 1 196 ? 10.709 -14.840 -6.398 1.00 98.19 196 LYS A CA 1
ATOM 1518 C C . LYS A 1 196 ? 11.963 -15.057 -7.248 1.00 98.19 196 LYS A C 1
ATOM 1520 O O . LYS A 1 196 ? 12.103 -14.506 -8.343 1.00 98.19 196 LYS A O 1
ATOM 1525 N N . HIS A 1 197 ? 12.859 -15.929 -6.786 1.00 98.00 197 HIS A N 1
ATOM 1526 C CA . HIS A 1 197 ? 14.156 -16.153 -7.432 1.00 98.00 197 HIS A CA 1
ATOM 1527 C C . HIS A 1 197 ? 14.053 -16.474 -8.935 1.00 98.00 197 HIS A C 1
ATOM 1529 O O . HIS A 1 197 ? 14.774 -15.903 -9.753 1.00 98.00 197 HIS A O 1
ATOM 1535 N N . HIS A 1 198 ? 13.136 -17.357 -9.331 1.00 97.88 198 HIS A N 1
ATOM 1536 C CA . HIS A 1 198 ? 12.962 -17.741 -10.734 1.00 97.88 198 HIS A CA 1
ATOM 1537 C C . HIS A 1 198 ? 12.338 -16.639 -11.600 1.00 97.88 198 HIS A C 1
ATOM 1539 O O . HIS A 1 198 ? 12.603 -16.615 -12.800 1.00 97.88 198 HIS A O 1
ATOM 1545 N N . VAL A 1 199 ? 11.587 -15.695 -11.021 1.00 98.50 199 VAL A N 1
ATOM 1546 C CA . VAL A 1 199 ? 11.107 -14.491 -11.727 1.00 98.50 199 VAL A CA 1
ATOM 1547 C C . VAL A 1 199 ? 12.298 -13.607 -12.102 1.00 98.50 199 VAL A C 1
ATOM 1549 O O . VAL A 1 199 ? 12.450 -13.216 -13.261 1.00 98.50 199 VAL A O 1
ATOM 1552 N N . LEU A 1 200 ? 13.212 -13.375 -11.152 1.00 98.62 200 LEU A N 1
ATOM 1553 C CA . LEU A 1 200 ? 14.464 -12.652 -11.408 1.00 98.62 200 LEU A CA 1
ATOM 1554 C C . LEU A 1 200 ? 15.342 -13.392 -12.423 1.00 98.62 200 LEU A C 1
ATOM 1556 O O . LEU A 1 200 ? 15.949 -12.766 -13.299 1.00 98.62 200 LEU A O 1
ATOM 1560 N N . ARG A 1 201 ? 15.397 -14.729 -12.341 1.00 98.44 201 ARG A N 1
ATOM 1561 C CA . ARG A 1 201 ? 16.163 -15.549 -13.284 1.00 98.44 201 ARG A CA 1
ATOM 1562 C C . ARG A 1 201 ? 15.654 -15.386 -14.708 1.00 98.44 201 ARG A C 1
ATOM 1564 O O . ARG A 1 201 ? 16.458 -15.063 -15.586 1.00 98.44 201 ARG A O 1
ATOM 1571 N N . PHE A 1 202 ? 14.340 -15.521 -14.892 1.00 98.12 202 PHE A N 1
ATOM 1572 C CA . PHE A 1 202 ? 13.664 -15.311 -16.167 1.00 98.12 202 PHE A CA 1
ATOM 1573 C C . PHE A 1 202 ? 13.942 -13.918 -16.727 1.00 98.12 202 PHE A C 1
ATOM 1575 O O . PHE A 1 202 ? 14.329 -13.798 -17.887 1.00 98.12 202 PHE A O 1
ATOM 1582 N N . ALA A 1 203 ? 13.785 -12.860 -15.925 1.00 97.94 203 ALA A N 1
ATOM 1583 C CA . ALA A 1 203 ? 14.026 -11.492 -16.384 1.00 97.94 203 ALA A CA 1
ATOM 1584 C C . ALA A 1 203 ? 15.468 -11.312 -16.877 1.00 97.94 203 ALA A C 1
ATOM 1586 O O . ALA A 1 203 ? 15.713 -10.775 -17.956 1.00 97.94 203 ALA A O 1
ATOM 1587 N N . LYS A 1 204 ? 16.435 -11.863 -16.138 1.00 97.69 204 LYS A N 1
ATOM 1588 C CA . LYS A 1 204 ? 17.848 -11.800 -16.515 1.00 97.69 204 LYS A CA 1
ATOM 1589 C C . LYS A 1 204 ? 18.166 -12.594 -17.795 1.00 97.69 204 LYS A C 1
ATOM 1591 O O . LYS A 1 204 ? 18.987 -12.111 -18.569 1.00 97.69 204 LYS A O 1
ATOM 1596 N N . ASP A 1 205 ? 17.540 -13.752 -18.028 1.00 97.50 205 ASP A N 1
ATOM 1597 C CA . ASP A 1 205 ? 17.775 -14.574 -19.235 1.00 97.50 205 ASP A CA 1
ATOM 1598 C C . ASP A 1 205 ? 17.024 -14.067 -20.473 1.00 97.50 205 ASP A C 1
ATOM 1600 O O . ASP A 1 205 ? 17.558 -14.099 -21.577 1.00 97.50 205 ASP A O 1
ATOM 1604 N N . SER A 1 206 ? 15.807 -13.554 -20.295 1.00 96.69 206 SER A N 1
ATOM 1605 C CA . SER A 1 206 ? 15.000 -12.964 -21.375 1.00 96.69 206 SER A CA 1
ATOM 1606 C C . SER A 1 206 ? 15.427 -11.540 -21.746 1.00 96.69 206 SER A C 1
ATOM 1608 O O . SER A 1 206 ? 15.031 -11.026 -22.790 1.00 96.69 206 SER A O 1
ATOM 1610 N N . GLY A 1 207 ? 16.206 -10.874 -20.888 1.00 96.38 207 GLY A N 1
ATOM 1611 C CA . GLY A 1 207 ? 16.548 -9.459 -21.035 1.00 96.38 207 GLY A CA 1
ATOM 1612 C C . GLY A 1 207 ? 15.407 -8.499 -20.672 1.00 96.38 207 GLY A C 1
ATOM 1613 O O . GLY A 1 207 ? 15.521 -7.296 -20.941 1.00 96.38 207 GLY A O 1
ATOM 1614 N N . TYR A 1 208 ? 14.325 -9.003 -20.069 1.00 98.38 208 TYR A N 1
ATOM 1615 C CA . TYR A 1 208 ? 13.251 -8.177 -19.525 1.00 98.38 208 TYR A CA 1
ATOM 1616 C C . TYR A 1 208 ? 13.724 -7.420 -18.279 1.00 98.38 208 TYR A C 1
ATOM 1618 O O . TYR A 1 208 ? 14.553 -7.921 -17.515 1.00 98.38 208 TYR A O 1
ATOM 1626 N N . ALA A 1 209 ? 13.232 -6.195 -18.087 1.00 98.75 209 ALA A N 1
ATOM 1627 C CA . ALA A 1 209 ? 13.682 -5.357 -16.985 1.00 98.75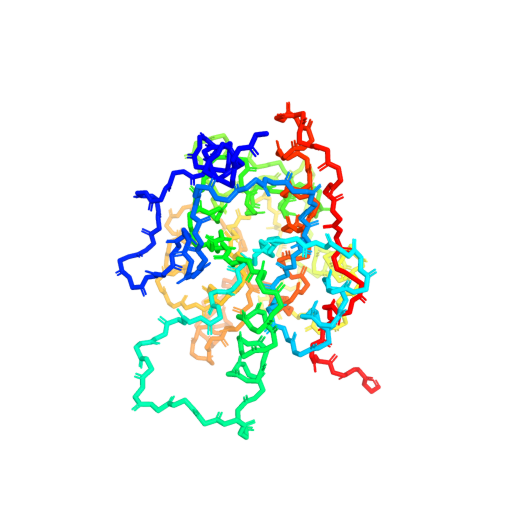 209 ALA A CA 1
ATOM 1628 C C . ALA A 1 209 ? 12.768 -5.465 -15.766 1.00 98.75 209 ALA A C 1
ATOM 1630 O O . ALA A 1 209 ? 11.544 -5.416 -15.879 1.00 98.75 209 ALA A O 1
ATOM 1631 N N . ILE A 1 210 ? 13.392 -5.545 -14.596 1.00 98.81 210 ILE A N 1
ATOM 1632 C CA . ILE A 1 210 ? 12.734 -5.480 -13.294 1.00 98.81 210 ILE A CA 1
ATOM 1633 C C . ILE A 1 210 ? 13.416 -4.408 -12.450 1.00 98.81 210 ILE A C 1
ATOM 1635 O O . ILE A 1 210 ? 14.644 -4.304 -12.472 1.00 98.81 210 ILE A O 1
ATOM 1639 N N . ILE A 1 211 ? 12.635 -3.663 -11.671 1.00 98.81 211 ILE A N 1
ATOM 1640 C CA . ILE A 1 211 ? 13.115 -2.894 -10.518 1.00 98.81 211 ILE A CA 1
ATOM 1641 C C . ILE A 1 211 ? 12.413 -3.447 -9.280 1.00 98.81 211 ILE A C 1
ATOM 1643 O O . ILE A 1 211 ? 11.189 -3.520 -9.241 1.00 98.81 211 ILE A O 1
ATOM 1647 N N . SER A 1 212 ? 13.192 -3.830 -8.275 1.00 98.50 212 SER A N 1
ATOM 1648 C CA . SER A 1 212 ? 12.674 -4.224 -6.970 1.00 98.50 212 SER A CA 1
ATOM 1649 C C . SER A 1 212 ? 12.820 -3.073 -5.990 1.00 98.50 212 SER A C 1
ATOM 1651 O O . SER A 1 212 ? 13.909 -2.513 -5.879 1.00 98.50 212 SER A O 1
ATOM 1653 N N . THR A 1 213 ? 11.757 -2.761 -5.259 1.00 97.75 213 THR A N 1
ATOM 1654 C CA . THR A 1 213 ? 11.769 -1.914 -4.053 1.00 97.75 213 THR A CA 1
ATOM 1655 C C . THR A 1 213 ? 11.599 -2.790 -2.809 1.00 97.75 213 THR A C 1
ATOM 1657 O O . THR A 1 213 ? 11.273 -3.975 -2.937 1.00 97.75 213 THR A O 1
ATOM 1660 N N . SER A 1 214 ? 11.758 -2.239 -1.607 1.00 96.44 214 SER A N 1
ATOM 1661 C CA . SER A 1 214 ? 11.208 -2.857 -0.394 1.00 96.44 214 SER A CA 1
ATOM 1662 C C . SER A 1 214 ? 9.688 -2.695 -0.337 1.00 96.44 214 SER A C 1
ATOM 1664 O O . SER A 1 214 ? 9.144 -1.712 -0.850 1.00 96.44 214 SER A O 1
ATOM 1666 N N . HIS A 1 215 ? 9.027 -3.658 0.307 1.00 97.44 215 HIS A N 1
ATOM 1667 C CA . HIS A 1 215 ? 7.572 -3.718 0.456 1.00 97.44 215 HIS A CA 1
ATOM 1668 C C . HIS A 1 215 ? 7.040 -2.425 1.093 1.00 97.44 215 HIS A C 1
ATOM 1670 O O . HIS A 1 215 ? 6.343 -1.648 0.438 1.00 97.44 215 HIS A O 1
ATOM 1676 N N . PHE A 1 216 ? 7.521 -2.119 2.303 1.00 96.94 216 PHE A N 1
ATOM 1677 C CA . PHE A 1 216 ? 7.141 -0.938 3.081 1.00 96.94 216 PHE A CA 1
ATOM 1678 C C . PHE A 1 216 ? 7.306 0.379 2.307 1.00 96.94 216 PHE A C 1
ATOM 1680 O O . PHE A 1 216 ? 6.423 1.236 2.298 1.00 96.94 216 PHE A O 1
ATOM 1687 N N . CYS A 1 217 ? 8.444 0.576 1.630 1.00 95.94 217 CYS A N 1
ATOM 1688 C CA . CYS A 1 217 ? 8.681 1.819 0.898 1.00 95.94 217 CYS A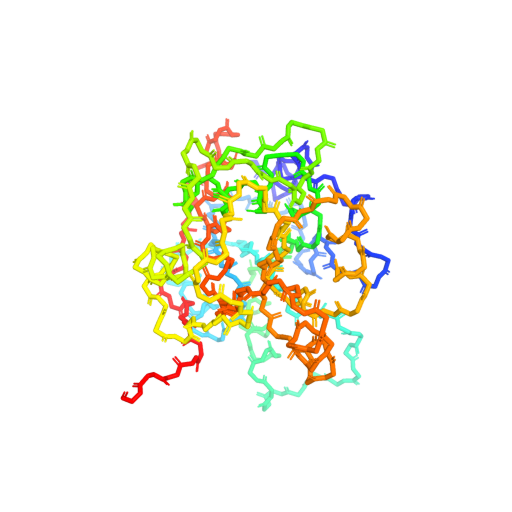 CA 1
ATOM 1689 C C . CYS A 1 217 ? 7.783 1.946 -0.335 1.00 95.94 217 CYS A C 1
ATOM 1691 O O . CYS A 1 217 ? 7.380 3.066 -0.671 1.00 95.94 217 CYS A O 1
ATOM 1693 N N . SER A 1 218 ? 7.455 0.828 -0.989 1.00 96.94 218 SER A N 1
ATOM 1694 C CA . SER A 1 218 ? 6.537 0.825 -2.126 1.00 96.94 218 SER A CA 1
ATOM 1695 C C . SER A 1 218 ? 5.146 1.319 -1.715 1.00 96.94 218 SER A C 1
ATOM 1697 O O . SER A 1 218 ? 4.552 2.117 -2.429 1.00 96.94 218 SER A O 1
ATOM 1699 N N . GLU A 1 219 ? 4.674 0.970 -0.523 1.00 97.69 219 GLU A N 1
ATOM 1700 C CA . GLU A 1 219 ? 3.331 1.320 -0.042 1.00 97.69 219 GLU A CA 1
ATOM 1701 C C . GLU A 1 219 ? 3.303 2.597 0.799 1.00 97.69 219 GLU A C 1
ATOM 1703 O O . GLU A 1 219 ? 2.248 3.028 1.251 1.00 97.69 219 GLU A O 1
ATOM 1708 N N . SER A 1 220 ? 4.444 3.276 0.957 1.00 93.06 220 SER A N 1
ATOM 1709 C CA . SER A 1 220 ? 4.591 4.488 1.783 1.00 93.06 220 SER A CA 1
ATOM 1710 C C . SER A 1 220 ? 3.623 5.634 1.454 1.00 93.06 220 SER A C 1
ATOM 1712 O O . SER A 1 220 ? 3.515 6.591 2.219 1.00 93.06 220 SER A O 1
ATOM 1714 N N . THR A 1 221 ? 2.944 5.590 0.306 1.00 96.19 221 THR A N 1
ATOM 1715 C CA . THR A 1 221 ? 1.901 6.550 -0.075 1.00 96.19 221 THR A CA 1
ATOM 1716 C C . THR A 1 221 ? 0.520 6.235 0.485 1.00 96.19 221 THR A C 1
ATOM 1718 O O . THR A 1 221 ? -0.330 7.118 0.435 1.00 96.19 221 THR A O 1
ATOM 1721 N N . PHE A 1 222 ? 0.288 5.035 1.024 1.00 98.00 222 PHE A N 1
ATOM 1722 C CA . PHE A 1 222 ? -0.997 4.614 1.582 1.00 98.00 222 PHE A CA 1
ATOM 1723 C C . PHE A 1 222 ? -1.514 5.616 2.611 1.00 98.00 222 PHE A C 1
ATOM 1725 O O . PHE A 1 222 ? -2.618 6.134 2.468 1.00 98.00 222 PHE A O 1
ATOM 1732 N N . SER A 1 223 ? -0.691 5.965 3.604 1.00 95.75 223 SER A N 1
ATOM 1733 C CA . SER A 1 223 ? -1.146 6.825 4.694 1.00 95.75 223 SER A CA 1
ATOM 1734 C C . SER A 1 223 ? -1.530 8.227 4.225 1.00 95.75 223 SER A C 1
ATOM 1736 O O . SER A 1 223 ? -2.501 8.795 4.716 1.00 95.75 223 SER A O 1
ATOM 1738 N N . THR A 1 224 ? -0.797 8.781 3.253 1.00 94.81 224 THR A N 1
ATOM 1739 C CA . THR A 1 224 ? -1.141 10.074 2.643 1.00 94.81 224 THR A CA 1
ATOM 1740 C C . THR A 1 224 ? -2.398 9.963 1.785 1.00 94.81 224 THR A C 1
ATOM 1742 O O . THR A 1 224 ? -3.271 10.815 1.893 1.00 94.81 224 THR A O 1
ATOM 1745 N N . LEU A 1 225 ? -2.535 8.893 0.995 1.00 97.62 225 LEU A N 1
ATOM 1746 C CA . LEU A 1 225 ? -3.725 8.640 0.184 1.00 97.62 225 LEU A CA 1
ATOM 1747 C C . LEU A 1 225 ? -4.988 8.550 1.053 1.00 97.62 225 LEU A C 1
ATOM 1749 O O . LEU A 1 225 ? -5.973 9.228 0.773 1.00 97.62 225 LEU A O 1
ATOM 1753 N N . LEU A 1 226 ? -4.955 7.764 2.133 1.00 97.69 226 LEU A N 1
ATOM 1754 C CA . LEU A 1 226 ? -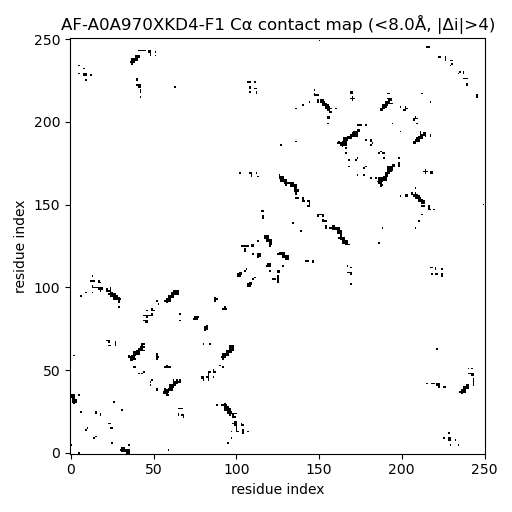6.081 7.653 3.065 1.00 97.69 226 LEU A CA 1
ATOM 1755 C C . LEU A 1 226 ? -6.378 8.977 3.758 1.00 97.69 226 LEU A C 1
ATOM 1757 O O . LEU A 1 226 ? -7.543 9.353 3.876 1.00 97.69 226 LEU A O 1
ATOM 1761 N N . TYR A 1 227 ? -5.342 9.697 4.190 1.00 96.81 227 TYR A N 1
ATOM 1762 C CA . TYR A 1 227 ? -5.515 11.020 4.774 1.00 96.81 227 TYR A CA 1
ATOM 1763 C C . TYR A 1 227 ? -6.253 11.961 3.814 1.00 96.81 227 TYR A C 1
ATOM 1765 O O . TYR A 1 227 ? -7.206 12.621 4.227 1.00 96.81 227 TYR A O 1
ATOM 1773 N N . ASP A 1 228 ? -5.871 11.982 2.536 1.00 96.75 228 ASP A N 1
ATOM 1774 C CA . ASP A 1 228 ? -6.494 12.831 1.520 1.00 96.75 228 ASP A CA 1
ATOM 1775 C C . ASP A 1 228 ? -7.951 12.424 1.242 1.00 96.75 228 ASP A C 1
ATOM 1777 O O . ASP A 1 228 ? -8.824 13.292 1.179 1.00 96.75 228 ASP A O 1
ATOM 1781 N N . ILE A 1 229 ? -8.240 11.119 1.138 1.00 97.81 229 ILE A N 1
ATOM 1782 C CA . ILE A 1 229 ? -9.604 10.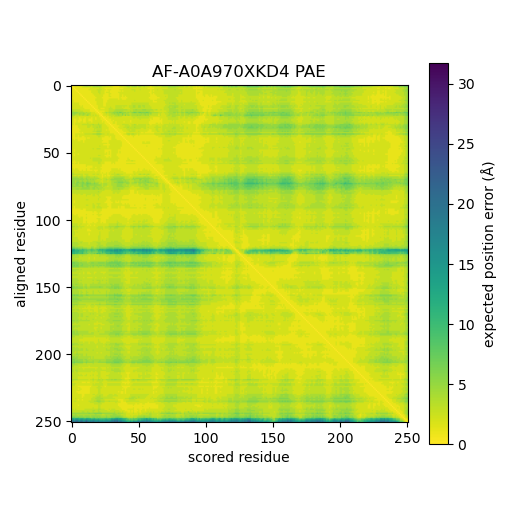586 0.948 1.00 97.81 229 ILE A CA 1
ATOM 1783 C C . ILE A 1 229 ? -10.515 11.012 2.106 1.00 97.81 229 ILE A C 1
ATOM 1785 O O . ILE A 1 229 ? -11.593 11.571 1.891 1.00 97.81 229 ILE A O 1
ATOM 1789 N N . LEU A 1 230 ? -10.072 10.787 3.344 1.00 97.50 230 LEU A N 1
ATOM 1790 C CA . LEU A 1 230 ? -10.852 11.102 4.541 1.00 97.50 230 LEU A CA 1
ATOM 1791 C C . LEU A 1 230 ? -10.999 12.615 4.747 1.00 97.50 230 LEU A C 1
ATOM 1793 O O . LEU A 1 230 ? -12.074 13.088 5.115 1.00 97.50 230 LEU A O 1
ATOM 1797 N N . SER A 1 231 ? -9.954 13.389 4.450 1.00 95.19 231 SER A N 1
ATOM 1798 C CA . SER A 1 231 ? -10.000 14.855 4.501 1.00 95.19 231 SER A CA 1
ATOM 1799 C C . SER A 1 231 ? -10.966 15.429 3.462 1.00 95.19 231 SER A C 1
ATOM 1801 O O . SER A 1 231 ? -11.726 16.346 3.774 1.00 95.19 231 SER A O 1
ATOM 1803 N N . ALA A 1 232 ? -10.999 14.871 2.247 1.00 96.50 232 ALA A N 1
ATOM 1804 C CA . ALA A 1 232 ? -11.977 15.241 1.223 1.00 96.50 232 ALA A CA 1
ATOM 1805 C C . ALA A 1 232 ? -13.416 14.911 1.658 1.00 96.50 232 ALA A C 1
ATOM 1807 O O . ALA A 1 232 ? -14.335 15.686 1.394 1.00 96.50 232 ALA A O 1
ATOM 1808 N N . GLY A 1 233 ? -13.593 13.810 2.393 1.00 96.81 233 GLY A N 1
ATOM 1809 C CA . GLY A 1 233 ? -14.838 13.450 3.077 1.00 96.81 233 GLY A CA 1
ATOM 1810 C C . GLY A 1 233 ? -15.154 14.280 4.329 1.00 96.81 233 GLY A C 1
ATOM 1811 O O . GLY A 1 233 ? -16.138 13.994 5.005 1.00 96.81 233 GLY A O 1
ATOM 1812 N N . GLN A 1 234 ? -14.347 15.303 4.641 1.00 96.50 234 GLN A N 1
ATOM 1813 C CA . GLN A 1 234 ? -14.487 16.187 5.805 1.00 96.50 234 GLN A CA 1
ATOM 1814 C C . GLN A 1 234 ? -14.433 15.456 7.156 1.00 96.50 234 GLN A C 1
ATOM 1816 O O . GLN A 1 234 ? -15.015 15.913 8.142 1.00 96.50 234 GLN A O 1
ATOM 1821 N N . ILE A 1 235 ? -13.714 14.333 7.222 1.00 97.69 235 ILE A N 1
ATOM 1822 C CA . ILE A 1 235 ? -13.505 13.599 8.469 1.00 97.69 235 ILE A CA 1
ATOM 1823 C C . ILE A 1 235 ? -12.536 14.376 9.367 1.00 97.69 235 ILE A C 1
ATOM 1825 O O . ILE A 1 235 ? -11.401 14.640 8.963 1.00 97.69 235 ILE A O 1
ATOM 1829 N N . PRO A 1 236 ? -12.939 14.755 10.593 1.00 96.31 236 PRO A N 1
ATOM 1830 C CA . PRO A 1 236 ? -12.049 15.452 11.511 1.00 96.31 236 PRO A CA 1
ATOM 1831 C C . PRO A 1 236 ? -11.052 14.481 12.153 1.00 96.31 236 PRO A C 1
ATOM 1833 O O . PRO A 1 236 ? -11.284 13.275 12.203 1.00 96.31 236 PRO A O 1
ATOM 1836 N N . ASN A 1 237 ? -9.966 15.009 12.723 1.00 97.19 237 ASN A N 1
ATOM 1837 C CA . ASN A 1 237 ? -9.029 14.256 13.573 1.00 97.19 237 ASN A CA 1
ATOM 1838 C C . ASN A 1 237 ? -8.466 12.967 12.936 1.00 97.19 237 ASN A C 1
ATOM 1840 O O . ASN A 1 237 ? -8.318 11.949 13.614 1.00 97.19 237 ASN A O 1
ATOM 1844 N N . VAL A 1 238 ? -8.158 13.008 11.637 1.00 98.25 238 VAL A N 1
ATOM 1845 C CA . VAL A 1 238 ? -7.421 11.938 10.953 1.00 98.25 238 VAL A CA 1
ATOM 1846 C C . VAL A 1 238 ? -5.935 12.111 11.243 1.00 98.25 238 VAL A C 1
ATOM 1848 O O . VAL A 1 238 ? -5.349 13.147 10.925 1.00 98.25 238 VAL A O 1
ATOM 1851 N N . LEU A 1 239 ? -5.324 11.112 11.867 1.00 98.25 239 LEU A N 1
ATOM 1852 C CA . LEU A 1 239 ? -3.902 11.093 12.193 1.00 98.25 239 LEU A CA 1
ATOM 1853 C C . LEU A 1 239 ? -3.195 10.008 11.382 1.00 98.25 239 LEU A C 1
ATOM 1855 O O . LEU A 1 239 ? -3.800 9.012 11.003 1.00 98.25 239 LEU A O 1
ATOM 1859 N N . VAL A 1 240 ? -1.898 10.185 11.147 1.00 98.12 240 VAL A N 1
ATOM 1860 C CA . VAL A 1 240 ? -1.032 9.170 10.533 1.00 98.12 240 VAL A CA 1
ATOM 1861 C C . VAL A 1 240 ? -0.047 8.687 11.587 1.00 98.12 240 VAL A C 1
ATOM 1863 O O . VAL A 1 240 ? 0.580 9.513 12.258 1.00 98.12 240 VAL A O 1
ATOM 1866 N N . SER A 1 241 ? 0.078 7.367 11.727 1.00 98.00 241 SER A N 1
ATOM 1867 C CA . SER A 1 241 ? 0.995 6.750 12.681 1.00 98.00 241 SER A CA 1
ATOM 1868 C C . SER A 1 241 ? 2.438 7.174 12.425 1.00 98.00 241 SER A C 1
ATOM 1870 O O . SER A 1 241 ? 2.916 7.189 11.289 1.00 98.00 241 SER A O 1
ATOM 1872 N N . LYS A 1 242 ? 3.144 7.503 13.508 1.00 97.06 242 LYS A N 1
ATOM 1873 C CA . LYS A 1 242 ? 4.590 7.762 13.514 1.00 97.06 242 LYS A CA 1
ATOM 1874 C C . LYS A 1 242 ? 5.396 6.577 14.037 1.00 97.06 242 LYS A C 1
ATOM 1876 O O . LYS A 1 242 ? 6.621 6.600 13.950 1.00 97.06 242 LYS A O 1
ATOM 1881 N N . THR A 1 243 ? 4.723 5.583 14.614 1.00 97.25 243 THR A N 1
ATOM 1882 C CA . THR A 1 243 ? 5.350 4.384 15.186 1.00 97.25 243 THR A CA 1
ATOM 1883 C C . THR A 1 243 ? 5.327 3.183 14.241 1.00 97.25 243 THR A C 1
ATOM 1885 O O . THR A 1 243 ? 6.077 2.233 14.459 1.00 97.25 243 THR A O 1
ATOM 1888 N N . CYS A 1 244 ? 4.543 3.236 13.160 1.00 95.75 244 CYS A N 1
ATOM 1889 C CA . CYS A 1 244 ? 4.670 2.318 12.032 1.00 95.75 244 CYS A CA 1
ATOM 1890 C C . CYS A 1 244 ? 5.947 2.647 11.243 1.00 95.75 244 CYS A C 1
ATOM 1892 O O . CYS A 1 244 ? 6.033 3.664 10.552 1.00 95.75 244 CYS A O 1
ATOM 1894 N N . VAL A 1 245 ? 6.967 1.805 11.392 1.00 93.06 245 VAL A N 1
ATOM 1895 C CA . VAL A 1 245 ? 8.296 1.996 10.800 1.00 93.06 245 VAL A CA 1
ATOM 1896 C C . VAL A 1 245 ? 8.687 0.789 9.960 1.00 93.06 245 VAL A C 1
ATOM 1898 O O . VAL A 1 245 ? 8.230 -0.324 10.210 1.00 93.06 245 VAL A O 1
ATOM 1901 N N . ASN A 1 246 ? 9.567 1.008 8.982 1.00 92.38 246 ASN A N 1
ATOM 1902 C CA . ASN A 1 246 ? 10.081 -0.063 8.137 1.00 92.38 246 ASN A CA 1
ATOM 1903 C C . ASN A 1 246 ? 10.782 -1.131 9.005 1.00 92.38 246 ASN A C 1
ATOM 1905 O O . ASN A 1 246 ? 11.720 -0.777 9.725 1.00 92.38 246 ASN A O 1
ATOM 1909 N N . PRO A 1 247 ? 10.376 -2.414 8.936 1.00 91.31 247 PRO A N 1
ATOM 1910 C CA . PRO A 1 247 ? 11.002 -3.476 9.722 1.00 91.31 247 PRO A CA 1
ATOM 1911 C C . PRO A 1 247 ? 12.416 -3.836 9.236 1.00 91.31 247 PRO A C 1
ATOM 1913 O O . PRO A 1 247 ? 13.149 -4.533 9.936 1.00 91.31 247 PRO A O 1
ATOM 1916 N N . ILE A 1 248 ? 12.818 -3.386 8.042 1.00 87.56 248 ILE A N 1
ATOM 1917 C CA . ILE A 1 248 ? 14.153 -3.622 7.492 1.00 87.56 248 ILE A CA 1
ATOM 1918 C C . ILE A 1 248 ? 15.142 -2.630 8.114 1.00 87.56 248 ILE A C 1
ATOM 1920 O O . ILE A 1 248 ? 15.160 -1.443 7.776 1.00 87.56 248 ILE A O 1
ATOM 1924 N N . THR A 1 249 ? 16.019 -3.137 8.979 1.00 81.38 249 THR A N 1
ATOM 1925 C CA . THR A 1 249 ? 17.171 -2.386 9.491 1.00 81.38 249 THR A CA 1
ATOM 1926 C C . THR A 1 249 ? 18.227 -2.237 8.397 1.00 81.38 249 THR A C 1
ATOM 1928 O O . THR A 1 249 ? 18.619 -3.216 7.762 1.00 81.38 249 THR A O 1
ATOM 1931 N N . LYS A 1 250 ? 18.699 -1.006 8.182 1.00 73.69 250 LYS A N 1
ATOM 1932 C CA . LYS A 1 250 ? 19.851 -0.719 7.318 1.00 73.69 250 LYS A CA 1
ATOM 1933 C C . LYS A 1 250 ? 21.121 -0.742 8.174 1.00 73.69 250 LYS A C 1
ATOM 1935 O O . LYS A 1 250 ? 21.152 -0.062 9.200 1.00 73.69 250 LYS A O 1
ATOM 1940 N N . GLU A 1 251 ? 22.122 -1.513 7.758 1.00 57.94 251 GLU A N 1
ATOM 1941 C CA . GLU A 1 251 ? 23.495 -1.459 8.294 1.00 57.94 251 GLU A CA 1
ATOM 1942 C C . GLU A 1 251 ? 24.354 -0.447 7.526 1.00 57.94 251 GLU A C 1
ATOM 1944 O O . GLU A 1 251 ? 24.156 -0.314 6.292 1.00 57.94 251 GLU A O 1
#

Secondary structure (DSSP, 8-state):
-BHHHHHHHHHHHS-GGGS-TT---EEEES-TTSBP--EEEESS--HHHHHHHHHTT-SEEEESS-SS-S--S---TTSHHHHHHHHHHHTT-EEEE--HHHHHSTTSHHHHHHHHTT-EEETTEEEEEEEEEEEEHHHHHHHHHHHHT-TT-EEES-TT-EEEEEEE--SS--SHHHHHHHHHTT-SEEEESS--HHHHHHHHHHT-EEEE--HHHHHTTHHHHHHHHHHHTT-SSEEE-SS---S----